Protein AF-0000000084771929 (afdb_homodimer)

Foldseek 3Di:
DPPPPDDDDPPPDDFDKDKDKAKKKKKAFCDDPPHFKDWPDADPDPQRAFTKMWGWIFMWRDDDPPTDGFWIWTWMWHRHDDDCPPDDDCPQFATKTWTKIAGPVVNVQHRKIWIWIDGGLQHQKIWGQAMDAQFGRKTWMWGWHWDDDDPGITMIIIITIIMGGGCPPPPPPVD/DQPPPDDDDPPDDDFDKDKDKAKKKKKAFCDDPPHFKDWPDADPDLQRAFTKMWGWIFMWRDDDPPTDGFWIWTWMWHQHDDDCPPDDDCPQFATKTWTKIATPVVNVQHRKIWIWIDTGLQHQKIWTQAMDAQFGRKTWMWGWHWDDDDPGITMIIIITMIMGGGCPPPPPPPD

Secondary structure (DSSP, 8-state):
---TTEEEEE--S----EEEEEEEEEEEE-SSTT--EEEEE--SSTT-TT-EEEEEEEEESSSSTTPPEEEEEEEEEE----S---SSSS-TTSSEEEEEEEE-GGGT-TT-EEEEEES-TTSSEEEEEEEEGGGTT-EEEEEEEEEEEETTEEEEEEEEEEEE--SSSS-----/---TT-------S----EEEEEEEEEEEE-SSTT--EEEEE--SSTT-TT-EEEEEEEEESSSSTTPPEEEEEEEEEE----S---SSSS-TTSSEEEEEEEE-GGGT-TT-EEEEEES-TTSSEEEEEEEEGGGTT-EEEEEEEEEEEETTEEEEEEEEEEEE--SSSS-----

Radius of gyration: 20.75 Å; Cα contacts (8 Å, |Δi|>4): 983; chains: 2; bounding box: 48×63×56 Å

InterPro domains:
  IPR004265 Dirigent protein [PF03018] (21-161)
  IPR004265 Dirigent protein [PTHR21495] (16-160)
  IPR044859 Allene oxide cyclase/Dirigent protein [G3DSA:2.40.480.10] (10-156)

Nearest PDB structures (foldseek):
  7ywf-assembly1_A  TM=9.266E-01  e=4.668E-12  Oryza sativa
  7ywf-assembly1_B  TM=9.013E-01  e=3.944E-11  Oryza sativa
  6ooc-assembly1_A  TM=7.962E-01  e=5.609E-10  Glycyrrhiza echinata
  3rt2-assembly1_A  TM=2.740E-01  e=3.718E-02  Arabidopsis thaliana
  3klx-assembly1_B  TM=2.605E-01  e=1.231E-01  Arabidopsis thaliana

Organism: Brachypodium distachyon (NCBI:txid15368)

Structure (mmCIF, N/CA/C/O backbone):
data_AF-0000000084771929-model_v1
#
loop_
_entity.id
_entity.type
_entity.pdbx_description
1 polymer 'Dirigent protein'
#
loop_
_atom_site.group_PDB
_atom_site.id
_atom_site.type_symbol
_atom_site.label_atom_id
_atom_site.label_alt_id
_atom_site.label_comp_id
_atom_site.label_asym_id
_atom_site.label_entity_id
_atom_site.label_seq_id
_atom_site.pdbx_PDB_ins_code
_atom_site.Cartn_x
_atom_site.Cartn_y
_atom_site.Cartn_z
_atom_site.occupancy
_atom_site.B_iso_or_equiv
_atom_site.auth_seq_id
_atom_site.auth_comp_id
_atom_site.auth_asym_id
_atom_site.auth_atom_id
_atom_site.pdbx_PDB_model_num
ATOM 1 N N . MET A 1 1 ? 6.574 30.656 11.953 1 32.25 1 MET A N 1
ATOM 2 C CA . MET A 1 1 ? 6.258 30.938 10.562 1 32.25 1 MET A CA 1
ATOM 3 C C . MET A 1 1 ? 5.504 29.781 9.922 1 32.25 1 MET A C 1
ATOM 5 O O . MET A 1 1 ? 5.746 28.625 10.25 1 32.25 1 MET A O 1
ATOM 9 N N . PRO A 1 2 ? 4.32 29.906 9.445 1 40.06 2 PRO A N 1
ATOM 10 C CA . PRO A 1 2 ? 3.561 28.797 8.859 1 40.06 2 PRO A CA 1
ATOM 11 C C . PRO A 1 2 ? 4.398 27.953 7.906 1 40.06 2 PRO A C 1
ATOM 13 O O . PRO A 1 2 ? 5.066 28.484 7.02 1 40.06 2 PRO A O 1
ATOM 16 N N . HIS A 1 3 ? 5.145 26.969 8.359 1 54.78 3 HIS A N 1
ATOM 17 C CA . HIS A 1 3 ? 6.078 26.219 7.527 1 54.78 3 HIS A CA 1
ATOM 18 C C . HIS A 1 3 ? 5.473 25.906 6.16 1 54.78 3 HIS A C 1
ATOM 20 O O . HIS A 1 3 ? 4.293 25.578 6.059 1 54.78 3 HIS A O 1
ATOM 26 N N . HIS A 1 4 ? 5.996 26.375 5.168 1 66.69 4 HIS A N 1
ATOM 27 C CA . HIS A 1 4 ? 5.613 26.266 3.766 1 66.69 4 HIS A CA 1
ATOM 28 C C . HIS A 1 4 ? 5.316 24.812 3.396 1 66.69 4 HIS A C 1
ATOM 30 O O . HIS A 1 4 ? 6.055 23.906 3.783 1 66.69 4 HIS A O 1
ATOM 36 N N . GLY A 1 5 ? 4.098 24.422 3.473 1 79.25 5 GLY A N 1
ATOM 37 C CA . GLY A 1 5 ? 3.658 23.156 2.9 1 79.25 5 GLY A CA 1
ATOM 38 C C . GLY A 1 5 ? 2.736 22.375 3.818 1 79.25 5 GLY A C 1
ATOM 39 O O . GLY A 1 5 ? 2.199 21.328 3.43 1 79.25 5 GLY A O 1
ATOM 40 N N . PHE A 1 6 ? 2.656 23.031 5.125 1 87.12 6 PHE A N 1
ATOM 41 C CA . PHE A 1 6 ? 1.844 22.297 6.09 1 87.12 6 PHE A CA 1
ATOM 42 C C . PHE A 1 6 ? 0.583 23.078 6.438 1 87.12 6 PHE A C 1
ATOM 44 O O . PHE A 1 6 ? 0.659 24.25 6.832 1 87.12 6 PHE A O 1
ATOM 51 N N . LYS A 1 7 ? -0.551 22.547 6.297 1 84.06 7 LYS A N 1
ATOM 52 C CA . LYS A 1 7 ? -1.826 23.094 6.754 1 84.06 7 LYS A CA 1
ATOM 53 C C . LYS A 1 7 ? -2.643 22.031 7.492 1 84.06 7 LYS A C 1
ATOM 55 O O . LYS A 1 7 ? -2.736 20.891 7.047 1 84.06 7 LYS A O 1
ATOM 60 N N . THR A 1 8 ? -3.043 22.391 8.719 1 82.94 8 THR A N 1
ATOM 61 C CA . THR A 1 8 ? -3.965 21.531 9.453 1 82.94 8 THR A CA 1
ATOM 62 C C . THR A 1 8 ? -5.207 22.312 9.883 1 82.94 8 THR A C 1
ATOM 64 O O . THR A 1 8 ? -5.176 23.547 9.969 1 82.94 8 THR A O 1
ATOM 67 N N . GLY A 1 9 ? -6.312 21.672 10.047 1 77.31 9 GLY A N 1
ATOM 68 C CA . GLY A 1 9 ? -7.547 22.281 10.508 1 77.31 9 GLY A CA 1
ATOM 69 C C . GLY A 1 9 ? -8.625 21.281 10.852 1 77.31 9 GLY A C 1
ATOM 70 O O . GLY A 1 9 ? -8.43 20.062 10.695 1 77.31 9 GLY A O 1
ATOM 71 N N . PRO A 1 10 ? -9.672 21.781 11.453 1 76.31 10 PRO A N 1
ATOM 72 C CA . PRO A 1 10 ? -10.781 20.875 11.766 1 76.31 10 PRO A CA 1
ATOM 73 C C . PRO A 1 10 ? -11.344 20.188 10.531 1 76.31 10 PRO A C 1
ATOM 75 O O . PRO A 1 10 ? -11.383 20.766 9.445 1 76.31 10 PRO A O 1
ATOM 78 N N . ALA A 1 11 ? -11.664 18.938 10.797 1 76.19 11 ALA A N 1
ATOM 79 C CA . ALA A 1 11 ? -12.266 18.203 9.68 1 76.19 11 ALA A CA 1
ATOM 80 C C . ALA A 1 11 ? -13.641 18.781 9.336 1 76.19 11 ALA A C 1
ATOM 82 O O . ALA A 1 11 ? -14.484 18.969 10.211 1 76.19 11 ALA A O 1
ATOM 83 N N . CYS A 1 12 ? -13.711 19.609 8.305 1 62.12 12 CYS A N 1
ATOM 84 C CA . CYS A 1 12 ? -14.906 20.391 8.016 1 62.12 12 CYS A CA 1
ATOM 85 C C . CYS A 1 12 ? -16.094 19.484 7.734 1 62.12 12 CYS A C 1
ATOM 87 O O . CYS A 1 12 ? -17.219 19.781 8.156 1 62.12 12 CYS A O 1
ATOM 89 N N . THR A 1 13 ? -16.031 18.688 6.668 1 62.94 13 THR A N 1
ATOM 90 C CA . THR A 1 13 ? -17.266 18.109 6.137 1 62.94 13 THR A CA 1
ATOM 91 C C . THR A 1 13 ? -17.312 16.609 6.402 1 62.94 13 THR A C 1
ATOM 93 O O . THR A 1 13 ? -16.266 15.977 6.57 1 62.94 13 THR A O 1
ATOM 96 N N . HIS A 1 14 ? -18.484 16.281 6.801 1 70.19 14 HIS A N 1
ATOM 97 C CA . HIS A 1 14 ? -18.781 14.852 6.883 1 70.19 14 HIS A CA 1
ATOM 98 C C . HIS A 1 14 ? -18.438 14.148 5.57 1 70.19 14 HIS A C 1
ATOM 100 O O . HIS A 1 14 ? -18.812 14.625 4.496 1 70.19 14 HIS A O 1
ATOM 106 N N . LEU A 1 15 ? -17.594 13.227 5.695 1 75.12 15 LEU A N 1
ATOM 107 C CA . LEU A 1 15 ? -17.266 12.43 4.52 1 75.12 15 LEU A CA 1
ATOM 108 C C . LEU A 1 15 ? -18.422 11.516 4.145 1 75.12 15 LEU A C 1
ATOM 110 O O . LEU A 1 15 ? -19 10.844 5.008 1 75.12 15 LEU A O 1
ATOM 114 N N . LYS A 1 16 ? -18.859 11.781 2.867 1 80.25 16 LYS A N 1
ATOM 115 C CA . LYS A 1 16 ? -19.844 10.828 2.369 1 80.25 16 LYS A CA 1
ATOM 116 C C . LYS A 1 16 ? -19.172 9.523 1.941 1 80.25 16 LYS A C 1
ATOM 118 O O . LYS A 1 16 ? -18.391 9.508 0.991 1 80.25 16 LYS A O 1
ATOM 123 N N . GLU A 1 17 ? -19.531 8.547 2.648 1 86.69 17 GLU A N 1
ATOM 124 C CA . GLU A 1 17 ? -18.906 7.25 2.367 1 86.69 17 GLU A CA 1
ATOM 125 C C . GLU A 1 17 ? -19.828 6.379 1.506 1 86.69 17 GLU A C 1
ATOM 127 O O . GLU A 1 17 ? -21.047 6.523 1.544 1 86.69 17 GLU A O 1
ATOM 132 N N . GLN A 1 18 ? -19.172 5.566 0.683 1 90.31 18 GLN A N 1
ATOM 133 C CA . GLN A 1 18 ? -19.844 4.512 -0.071 1 90.31 18 GLN A CA 1
ATOM 134 C C . GLN A 1 18 ? -19.312 3.135 0.322 1 90.31 18 GLN A C 1
ATOM 136 O O . GLN A 1 18 ? -18.281 3.029 1.003 1 90.31 18 GLN A O 1
ATOM 141 N N . GLU A 1 19 ? -20.172 2.176 -0.048 1 93.38 19 GLU A N 1
ATOM 142 C CA . GLU A 1 19 ? -19.797 0.8 0.253 1 93.38 19 GLU A CA 1
ATOM 143 C C . GLU A 1 19 ? -19.578 -0.006 -1.024 1 93.38 19 GLU A C 1
ATOM 145 O O . GLU A 1 19 ? -20.281 0.194 -2.018 1 93.38 19 GLU A O 1
ATOM 150 N N . LEU A 1 20 ? -18.578 -0.88 -0.965 1 93.75 20 LEU A N 1
ATOM 151 C CA . LEU A 1 20 ? -18.375 -1.775 -2.098 1 93.75 20 LEU A CA 1
ATOM 152 C C . LEU A 1 20 ? -18.469 -3.234 -1.664 1 93.75 20 LEU A C 1
ATOM 154 O O . LEU A 1 20 ? -18.094 -3.578 -0.542 1 93.75 20 LEU A O 1
ATOM 158 N N . HIS A 1 21 ? -19.094 -4.09 -2.531 1 96.81 21 HIS A N 1
ATOM 159 C CA . HIS A 1 21 ? -19.172 -5.543 -2.439 1 96.81 21 HIS A CA 1
ATOM 160 C C . HIS A 1 21 ? -18.703 -6.207 -3.73 1 96.81 21 HIS A C 1
ATOM 162 O O . HIS A 1 21 ? -19.438 -6.223 -4.727 1 96.81 21 HIS A O 1
ATOM 168 N N . PHE A 1 22 ? -17.5 -6.734 -3.705 1 97.06 22 PHE A N 1
ATOM 169 C CA . PHE A 1 22 ? -16.938 -7.383 -4.887 1 97.06 22 PHE A CA 1
ATOM 170 C C . PHE A 1 22 ? -16.828 -8.883 -4.676 1 97.06 22 PHE A C 1
ATOM 172 O O . PHE A 1 22 ? -16.516 -9.344 -3.574 1 97.06 22 PHE A O 1
ATOM 179 N N . HIS A 1 23 ? -17.109 -9.609 -5.68 1 97.06 23 HIS A N 1
ATOM 180 C CA . HIS A 1 23 ? -16.906 -11.047 -5.766 1 97.06 23 HIS A CA 1
ATOM 181 C C . HIS A 1 23 ? -15.969 -11.406 -6.91 1 97.06 23 HIS A C 1
ATOM 183 O O . HIS A 1 23 ? -16.359 -11.336 -8.078 1 97.06 23 HIS A O 1
ATOM 189 N N . LEU A 1 24 ? -14.719 -11.812 -6.566 1 97.06 24 LEU A N 1
ATOM 190 C CA . LEU A 1 24 ? -13.656 -11.977 -7.555 1 97.06 24 LEU A CA 1
ATOM 191 C C . LEU A 1 24 ? -12.891 -13.281 -7.328 1 97.06 24 LEU A C 1
ATOM 193 O O . LEU A 1 24 ? -13.164 -14 -6.363 1 97.06 24 LEU A O 1
ATOM 197 N N . TYR A 1 25 ? -11.969 -13.516 -8.281 1 93.25 25 TYR A N 1
ATOM 198 C CA . TYR A 1 25 ? -11.164 -14.734 -8.219 1 93.25 25 TYR A CA 1
ATOM 199 C C . TYR A 1 25 ? -9.703 -14.438 -8.516 1 93.25 25 TYR A C 1
ATOM 201 O O . TYR A 1 25 ? -9.367 -13.906 -9.578 1 93.25 25 TYR A O 1
ATOM 209 N N . MET A 1 26 ? -8.906 -14.766 -7.586 1 93.75 26 MET A N 1
ATOM 210 C CA . MET A 1 26 ? -7.465 -14.555 -7.703 1 93.75 26 MET A CA 1
ATOM 211 C C . MET A 1 26 ? -6.75 -15.859 -8.039 1 93.75 26 MET A C 1
ATOM 213 O O . MET A 1 26 ? -7 -16.891 -7.414 1 93.75 26 MET A O 1
ATOM 217 N N . HIS A 1 27 ? -5.797 -15.781 -9.016 1 90.5 27 HIS A N 1
ATOM 218 C CA . HIS A 1 27 ? -5.102 -16.969 -9.484 1 90.5 27 HIS A CA 1
ATOM 219 C C . HIS A 1 27 ? -3.607 -16.891 -9.18 1 90.5 27 HIS A C 1
ATOM 221 O O . HIS A 1 27 ? -2.984 -15.852 -9.391 1 90.5 27 HIS A O 1
ATOM 227 N N . HIS A 1 28 ? -3.115 -17.969 -8.672 1 88.75 28 HIS A N 1
ATOM 228 C CA . HIS A 1 28 ? -1.679 -18.156 -8.508 1 88.75 28 HIS A CA 1
ATOM 229 C C . HIS A 1 28 ? -1.159 -19.266 -9.422 1 88.75 28 HIS A C 1
ATOM 231 O O . HIS A 1 28 ? -1.712 -20.359 -9.453 1 88.75 28 HIS A O 1
ATOM 237 N N . TYR A 1 29 ? -0.126 -18.922 -10.148 1 86.06 29 TYR A N 1
ATOM 238 C CA . TYR A 1 29 ? 0.594 -19.875 -10.984 1 86.06 29 TYR A CA 1
ATOM 239 C C . TYR A 1 29 ? 2.045 -20.016 -10.539 1 86.06 29 TYR A C 1
ATOM 241 O O . TYR A 1 29 ? 2.811 -19.047 -10.609 1 86.06 29 TYR A O 1
ATOM 249 N N . SER A 1 30 ? 2.459 -21.141 -10.047 1 78.69 30 SER A N 1
ATOM 250 C CA . SER A 1 30 ? 3.773 -21.328 -9.445 1 78.69 30 SER A CA 1
ATOM 251 C C . SER A 1 30 ? 4.82 -21.672 -10.5 1 78.69 30 SER A C 1
ATOM 253 O O . SER A 1 30 ? 6.023 -21.531 -10.258 1 78.69 30 SER A O 1
ATOM 255 N N . SER A 1 31 ? 4.418 -22.156 -11.578 1 76.81 31 SER A N 1
ATOM 256 C CA . SER A 1 31 ? 5.387 -22.594 -12.586 1 76.81 31 SER A CA 1
ATOM 257 C C . SER A 1 31 ? 4.852 -22.375 -13.992 1 76.81 31 SER A C 1
ATOM 259 O O . SER A 1 31 ? 3.68 -22.031 -14.172 1 76.81 31 SER A O 1
ATOM 261 N N . GLY A 1 32 ? 5.82 -22.516 -14.945 1 77.62 32 GLY A N 1
ATOM 262 C CA . GLY A 1 32 ? 5.449 -22.328 -16.344 1 77.62 32 GLY A CA 1
ATOM 263 C C . GLY A 1 32 ? 5.645 -20.906 -16.828 1 77.62 32 GLY A C 1
ATOM 264 O O . GLY A 1 32 ? 6.223 -20.078 -16.125 1 77.62 32 GLY A O 1
ATOM 265 N N . SER A 1 33 ? 5.211 -20.625 -18.078 1 77.5 33 SER A N 1
ATOM 266 C CA . SER A 1 33 ? 5.402 -19.312 -18.703 1 77.5 33 SER A CA 1
ATOM 267 C C . SER A 1 33 ? 4.535 -18.25 -18.031 1 77.5 33 SER A C 1
ATOM 269 O O . SER A 1 33 ? 4.82 -17.047 -18.141 1 77.5 33 SER A O 1
ATOM 271 N N . ASN A 1 34 ? 3.533 -18.75 -17.281 1 79.31 34 ASN A N 1
ATOM 272 C CA . ASN A 1 34 ? 2.623 -17.797 -16.656 1 79.31 34 ASN A CA 1
ATOM 273 C C . ASN A 1 34 ? 2.883 -17.656 -15.164 1 79.31 34 ASN A C 1
ATOM 275 O O . ASN A 1 34 ? 2.043 -17.141 -14.43 1 79.31 34 ASN A O 1
ATOM 279 N N . ALA A 1 35 ? 4.035 -18.125 -14.805 1 85.94 35 ALA A N 1
ATOM 280 C CA . ALA A 1 35 ? 4.352 -17.984 -13.383 1 85.94 35 ALA A CA 1
ATOM 281 C C . ALA A 1 35 ? 4.203 -16.531 -12.93 1 85.94 35 ALA A C 1
ATOM 283 O O . ALA A 1 35 ? 4.621 -15.602 -13.633 1 85.94 35 ALA A O 1
ATOM 284 N N . ASN A 1 36 ? 3.525 -16.359 -11.812 1 90.31 36 ASN A N 1
ATOM 285 C CA . ASN A 1 36 ? 3.182 -15 -11.398 1 90.31 36 ASN A CA 1
ATOM 286 C C . ASN A 1 36 ? 3.621 -14.727 -9.961 1 90.31 36 ASN A C 1
ATOM 288 O O . ASN A 1 36 ? 3.023 -13.898 -9.273 1 90.31 36 ASN A O 1
ATOM 292 N N . ALA A 1 37 ? 4.461 -15.531 -9.508 1 89.88 37 ALA A N 1
ATOM 293 C CA . ALA A 1 37 ? 5.141 -15.32 -8.234 1 89.88 37 ALA A CA 1
ATOM 294 C C . ALA A 1 37 ? 6.598 -15.766 -8.305 1 89.88 37 ALA A C 1
ATOM 296 O O . ALA A 1 37 ? 6.949 -16.625 -9.125 1 89.88 37 ALA A O 1
ATOM 297 N N . THR A 1 38 ? 7.453 -15.133 -7.57 1 90.12 38 THR A N 1
ATOM 298 C CA . THR A 1 38 ? 8.859 -15.523 -7.492 1 90.12 38 THR A CA 1
ATOM 299 C C . THR A 1 38 ? 9.367 -15.414 -6.062 1 90.12 38 THR A C 1
ATOM 301 O O . THR A 1 38 ? 8.977 -14.516 -5.32 1 90.12 38 THR A O 1
ATOM 304 N N . THR A 1 39 ? 10.172 -16.375 -5.707 1 91.25 39 THR A N 1
ATOM 305 C CA . THR A 1 39 ? 10.805 -16.312 -4.395 1 91.25 39 THR A CA 1
ATOM 306 C C . THR A 1 39 ? 11.961 -15.32 -4.398 1 91.25 39 THR A C 1
ATOM 308 O O . THR A 1 39 ? 12.953 -15.516 -5.109 1 91.25 39 THR A O 1
ATOM 311 N N . ALA A 1 40 ? 11.859 -14.312 -3.672 1 91.94 40 ALA A N 1
ATOM 312 C CA . ALA A 1 40 ? 12.891 -13.289 -3.59 1 91.94 40 ALA A CA 1
ATOM 313 C C . ALA A 1 40 ? 13.961 -13.664 -2.568 1 91.94 40 ALA A C 1
ATOM 315 O O . ALA A 1 40 ? 15.156 -13.469 -2.809 1 91.94 40 ALA A O 1
ATOM 316 N N . VAL A 1 41 ? 13.555 -14.117 -1.422 1 92.19 41 VAL A N 1
ATOM 317 C CA . VAL A 1 41 ? 14.453 -14.594 -0.374 1 92.19 41 VAL A CA 1
ATOM 318 C C . VAL A 1 41 ? 14.141 -16.047 -0.044 1 92.19 41 VAL A C 1
ATOM 320 O O . VAL A 1 41 ? 13.023 -16.375 0.358 1 92.19 41 VAL A O 1
ATOM 323 N N . HIS A 1 42 ? 15.18 -16.828 -0.201 1 91 42 HIS A N 1
ATOM 324 C CA . HIS A 1 42 ? 15.023 -18.234 0.155 1 91 42 HIS A CA 1
ATOM 325 C C . HIS A 1 42 ? 15.383 -18.469 1.618 1 91 42 HIS A C 1
ATOM 327 O O . HIS A 1 42 ? 16.359 -17.922 2.121 1 91 42 HIS A O 1
ATOM 333 N N . SER A 1 43 ? 14.531 -19.281 2.1 1 88.38 43 SER A N 1
ATOM 334 C CA . SER A 1 43 ? 14.781 -19.609 3.496 1 88.38 43 SER A CA 1
ATOM 335 C C . SER A 1 43 ? 15.938 -20.609 3.631 1 88.38 43 SER A C 1
ATOM 337 O O . SER A 1 43 ? 16.125 -21.469 2.773 1 88.38 43 SER A O 1
ATOM 339 N N . LYS A 1 44 ? 16.672 -20.438 4.75 1 89.38 44 LYS A N 1
ATOM 340 C CA . LYS A 1 44 ? 17.703 -21.422 5.094 1 89.38 44 LYS A CA 1
ATOM 341 C C . LYS A 1 44 ? 17.156 -22.484 6.031 1 89.38 44 LYS A C 1
ATOM 343 O O . LYS A 1 44 ? 17.859 -23.438 6.375 1 89.38 44 LYS A O 1
ATOM 348 N N . HIS A 1 45 ? 15.953 -22.312 6.371 1 83.19 45 HIS A N 1
ATOM 349 C CA . HIS A 1 45 ? 15.312 -23.266 7.285 1 83.19 45 HIS A CA 1
ATOM 350 C C . HIS A 1 45 ? 14.492 -24.297 6.52 1 83.19 45 HIS A C 1
ATOM 352 O O . HIS A 1 45 ? 13.969 -24 5.441 1 83.19 45 HIS A O 1
ATOM 358 N N . HIS A 1 46 ? 14.336 -25.422 7.062 1 78.75 46 HIS A N 1
ATOM 359 C CA . HIS A 1 46 ? 13.633 -26.516 6.395 1 78.75 46 HIS A CA 1
ATOM 360 C C . HIS A 1 46 ? 12.148 -26.219 6.266 1 78.75 46 HIS A C 1
ATOM 362 O O . HIS A 1 46 ? 11.477 -26.75 5.371 1 78.75 46 HIS A O 1
ATOM 368 N N . ASN A 1 47 ? 11.625 -25.391 7.172 1 78.62 47 ASN A N 1
ATOM 369 C CA . ASN A 1 47 ? 10.188 -25.125 7.117 1 78.62 47 ASN A CA 1
ATOM 370 C C . ASN A 1 47 ? 9.883 -23.844 6.336 1 78.62 47 ASN A C 1
ATOM 372 O O . ASN A 1 47 ? 8.797 -23.281 6.461 1 78.62 47 ASN A O 1
ATOM 376 N N . SER A 1 48 ? 10.789 -23.266 5.664 1 82.19 48 SER A N 1
ATOM 377 C CA . SER A 1 48 ? 10.641 -22.109 4.793 1 82.19 48 SER A CA 1
ATOM 378 C C . SER A 1 48 ? 10.469 -20.828 5.605 1 82.19 48 SER A C 1
ATOM 380 O O . SER A 1 48 ? 10.094 -19.78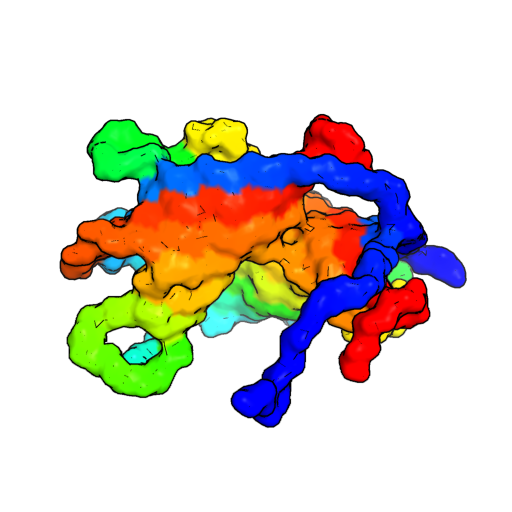1 5.059 1 82.19 48 SER A O 1
ATOM 382 N N . PHE A 1 49 ? 10.641 -20.969 6.934 1 84.44 49 PHE A N 1
ATOM 383 C CA . PHE A 1 49 ? 10.594 -19.781 7.762 1 84.44 49 PHE A CA 1
ATOM 384 C C . PHE A 1 49 ? 11.562 -18.719 7.242 1 84.44 49 PHE A C 1
ATOM 386 O O . PHE A 1 49 ? 12.742 -19.016 7.023 1 84.44 49 PHE A O 1
ATOM 393 N N . GLY A 1 50 ? 10.992 -17.578 6.988 1 88.56 50 GLY A N 1
ATOM 394 C CA . GLY A 1 50 ? 11.844 -16.484 6.52 1 88.56 50 GLY A CA 1
ATOM 395 C C . GLY A 1 50 ? 11.812 -16.312 5.012 1 88.56 50 GLY A C 1
ATOM 396 O O . GLY A 1 50 ? 12.383 -15.367 4.477 1 88.56 50 GLY A O 1
ATOM 397 N N . GLN A 1 51 ? 11.188 -17.156 4.332 1 90.62 51 GLN A N 1
ATOM 398 C CA . GLN A 1 51 ? 11.055 -17.016 2.885 1 90.62 51 GLN A CA 1
ATOM 399 C C . GLN A 1 51 ? 10.156 -15.844 2.516 1 90.62 51 GLN A C 1
ATOM 401 O O . GLN A 1 51 ? 9.117 -15.625 3.139 1 90.62 51 GLN A O 1
ATOM 406 N N . ILE A 1 52 ? 10.617 -15.117 1.506 1 91.81 52 ILE A N 1
ATOM 407 C CA . ILE A 1 52 ? 9.828 -14 0.995 1 91.81 52 ILE A CA 1
ATOM 408 C C . ILE A 1 52 ? 9.578 -14.188 -0.5 1 91.81 52 ILE A C 1
ATOM 410 O O . ILE A 1 52 ? 10.516 -14.438 -1.267 1 91.81 52 ILE A O 1
ATOM 414 N N . ALA A 1 53 ? 8.344 -14.125 -0.816 1 91.56 53 ALA A N 1
ATOM 415 C CA . ALA A 1 53 ? 7.965 -14.188 -2.225 1 91.56 53 ALA A CA 1
ATOM 416 C C . ALA A 1 53 ? 7.312 -12.883 -2.674 1 91.56 53 ALA A C 1
ATOM 418 O O . ALA A 1 53 ? 6.754 -12.148 -1.857 1 91.56 53 ALA A O 1
ATOM 419 N N . VAL A 1 54 ? 7.504 -12.594 -3.973 1 92.44 54 VAL A N 1
ATOM 420 C CA . VAL A 1 54 ? 6.836 -11.477 -4.633 1 92.44 54 VAL A CA 1
ATOM 421 C C . VAL A 1 54 ? 5.805 -12 -5.625 1 92.44 54 VAL A C 1
ATOM 423 O O . VAL A 1 54 ? 6.074 -12.945 -6.367 1 92.44 54 VAL A O 1
ATOM 426 N N . ASN A 1 55 ? 4.637 -11.383 -5.547 1 91.69 55 ASN A N 1
ATOM 427 C CA . ASN A 1 55 ? 3.557 -11.914 -6.367 1 91.69 55 ASN A CA 1
ATOM 428 C C . ASN A 1 55 ? 2.984 -10.859 -7.301 1 91.69 55 ASN A C 1
ATOM 430 O O . ASN A 1 55 ? 3.027 -9.664 -6.996 1 91.69 55 ASN A O 1
ATOM 434 N N . ASP A 1 56 ? 2.451 -11.25 -8.398 1 92.12 56 ASP A N 1
ATOM 435 C CA . ASP A 1 56 ? 1.64 -10.539 -9.375 1 92.12 56 ASP A CA 1
ATOM 436 C C . ASP A 1 56 ? 0.457 -11.383 -9.836 1 92.12 56 ASP A C 1
ATOM 438 O O . ASP A 1 56 ? 0.42 -11.836 -10.984 1 92.12 56 ASP A O 1
ATOM 442 N N . TRP A 1 57 ? -0.565 -11.414 -9.016 1 92.56 57 TRP A N 1
ATOM 443 C CA . TRP A 1 57 ? -1.674 -12.336 -9.242 1 92.56 57 TRP A CA 1
ATOM 444 C C . TRP A 1 57 ? -2.752 -11.695 -10.102 1 92.56 57 TRP A C 1
ATOM 446 O O . TRP A 1 57 ? -3.279 -10.633 -9.766 1 92.56 57 TRP A O 1
ATOM 456 N N . PRO A 1 58 ? -3.059 -12.367 -11.164 1 93.31 58 PRO A N 1
ATOM 457 C CA . PRO A 1 58 ? -4.25 -11.883 -11.867 1 93.31 58 PRO A CA 1
ATOM 458 C C . PRO A 1 58 ? -5.539 -12.148 -11.086 1 93.31 58 PRO A C 1
ATOM 460 O O . PRO A 1 58 ? -5.668 -13.18 -10.43 1 93.31 58 PRO A O 1
ATOM 463 N N . ILE A 1 59 ? -6.461 -11.211 -11.188 1 94.38 59 ILE A N 1
ATOM 464 C CA . ILE A 1 59 ? -7.762 -11.312 -10.531 1 94.38 59 ILE A CA 1
ATOM 465 C C . ILE A 1 59 ? -8.875 -11.219 -11.578 1 94.38 59 ILE A C 1
ATOM 467 O O . ILE A 1 59 ? -8.891 -10.297 -12.398 1 94.38 59 ILE A O 1
ATOM 471 N N . PHE A 1 60 ? -9.812 -12.117 -11.477 1 95.19 60 PHE A N 1
ATOM 472 C CA . PHE A 1 60 ? -10.852 -12.258 -12.484 1 95.19 60 PHE A CA 1
ATOM 473 C C . PHE A 1 60 ? -12.227 -11.953 -11.898 1 95.19 60 PHE A C 1
ATOM 475 O O . PHE A 1 60 ? -12.43 -12.086 -10.688 1 95.19 60 PHE A O 1
ATOM 482 N N . ASP A 1 61 ? -13.148 -11.625 -12.781 1 96.06 61 ASP A N 1
ATOM 483 C CA . ASP A 1 61 ? -14.5 -11.281 -12.336 1 96.06 61 ASP A CA 1
ATOM 484 C C . ASP A 1 61 ? -15.391 -12.516 -12.297 1 96.06 61 ASP A C 1
ATOM 486 O O . ASP A 1 61 ? -16.594 -12.414 -12.039 1 96.06 61 ASP A O 1
ATOM 490 N N . GLY A 1 62 ? -14.883 -13.711 -12.594 1 91.75 62 GLY A N 1
ATOM 491 C CA . GLY A 1 62 ? -15.641 -14.953 -12.539 1 91.75 62 GLY A CA 1
ATOM 492 C C . GLY A 1 62 ? -14.766 -16.188 -12.531 1 91.75 62 GLY A C 1
ATOM 493 O O . GLY A 1 62 ? -13.555 -16.094 -12.742 1 91.75 62 GLY A O 1
ATOM 494 N N . PRO A 1 63 ? -15.359 -17.312 -12.219 1 86.31 63 PRO A N 1
ATOM 495 C CA . PRO A 1 63 ? -14.617 -18.578 -12.148 1 86.31 63 PRO A CA 1
ATOM 496 C C . PRO A 1 63 ? -14.453 -19.234 -13.516 1 86.31 63 PRO A C 1
ATOM 498 O O . PRO A 1 63 ? -13.648 -20.172 -13.664 1 86.31 63 PRO A O 1
ATOM 501 N N . GLY A 1 64 ? -15.18 -18.766 -14.578 1 82.38 64 GLY A N 1
ATOM 502 C CA . GLY A 1 64 ? -15.258 -19.453 -15.859 1 82.38 64 GLY A CA 1
ATOM 503 C C . GLY A 1 64 ? -14.148 -19.062 -16.812 1 82.38 64 GLY A C 1
ATOM 504 O O . GLY A 1 64 ? -13.406 -18.109 -16.562 1 82.38 64 GLY A O 1
ATOM 505 N N . PRO A 1 65 ? -13.992 -19.812 -17.859 1 82.12 65 PRO A N 1
ATOM 506 C CA . PRO A 1 65 ? -12.945 -19.547 -18.844 1 82.12 65 PRO A CA 1
ATOM 507 C C . PRO A 1 65 ? -13.156 -18.219 -19.578 1 82.12 65 PRO A C 1
ATOM 509 O O . PRO A 1 65 ? -12.211 -17.672 -20.156 1 82.12 65 PRO A O 1
ATOM 512 N N . CYS A 1 66 ? -14.445 -17.672 -19.562 1 90.75 66 CYS A N 1
ATOM 513 C CA . CYS A 1 66 ? -14.711 -16.422 -20.234 1 90.75 66 CYS A CA 1
ATOM 514 C C . CYS A 1 66 ? -14.523 -15.234 -19.297 1 90.75 66 CYS A C 1
ATOM 516 O O . CYS A 1 66 ? -14.828 -14.094 -19.641 1 90.75 66 CYS A O 1
ATOM 518 N N . ALA A 1 67 ? -14.07 -15.578 -18.109 1 91.75 67 ALA A N 1
ATOM 519 C CA . ALA A 1 67 ? -13.852 -14.516 -17.141 1 91.75 67 ALA A CA 1
ATOM 520 C C . ALA A 1 67 ? -12.781 -13.539 -17.625 1 91.75 67 ALA A C 1
ATOM 522 O O . ALA A 1 67 ? -11.836 -13.938 -18.312 1 91.75 67 ALA A O 1
ATOM 523 N N . LYS A 1 68 ? -12.984 -12.258 -17.328 1 93.75 68 LYS A N 1
ATOM 524 C CA . LYS A 1 68 ? -12.023 -11.211 -17.672 1 93.75 68 LYS A CA 1
ATOM 525 C C . LYS A 1 68 ? -11.133 -10.867 -16.484 1 93.75 68 LYS A C 1
ATOM 527 O O . LYS A 1 68 ? -11.586 -10.883 -15.344 1 93.75 68 LYS A O 1
ATOM 532 N N . THR A 1 69 ? -9.859 -10.609 -16.844 1 94 69 THR A N 1
ATOM 533 C CA . THR A 1 69 ? -8.984 -10.047 -15.82 1 94 69 THR A CA 1
ATOM 534 C C . THR A 1 69 ? -9.391 -8.617 -15.477 1 94 69 THR A C 1
ATOM 536 O O . THR A 1 69 ? -9.43 -7.746 -16.359 1 94 69 THR A O 1
ATOM 539 N N . VAL A 1 70 ? -9.703 -8.344 -14.203 1 95.44 70 VAL A N 1
ATOM 540 C CA . VAL A 1 70 ? -10.227 -7.031 -13.844 1 95.44 70 VAL A CA 1
ATOM 541 C C . VAL A 1 70 ? -9.25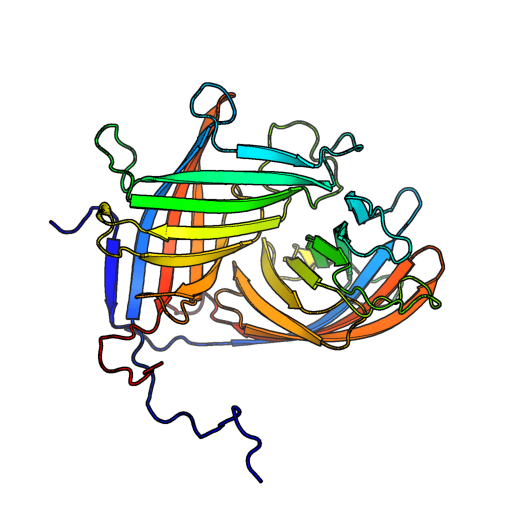 -6.324 -12.906 1 95.44 70 VAL A C 1
ATOM 543 O O . VAL A 1 70 ? -9.367 -5.117 -12.672 1 95.44 70 VAL A O 1
ATOM 546 N N . ALA A 1 71 ? -8.297 -7.066 -12.375 1 95.25 71 ALA A N 1
ATOM 547 C CA . ALA A 1 71 ? -7.32 -6.488 -11.461 1 95.25 71 ALA A CA 1
ATOM 548 C C . ALA A 1 71 ? -6.094 -7.383 -11.328 1 95.25 71 ALA A C 1
ATOM 550 O O . ALA A 1 71 ? -6.055 -8.484 -11.891 1 95.25 71 ALA A O 1
ATOM 551 N N . ARG A 1 72 ? -5.125 -6.863 -10.68 1 93.81 72 ARG A N 1
ATOM 552 C CA . ARG A 1 72 ? -3.926 -7.613 -10.312 1 93.81 72 ARG A CA 1
ATOM 553 C C . ARG A 1 72 ? -3.578 -7.402 -8.844 1 93.81 72 ARG A C 1
ATOM 555 O O . ARG A 1 72 ? -3.688 -6.285 -8.32 1 93.81 72 ARG A O 1
ATOM 562 N N . GLY A 1 73 ? -3.229 -8.461 -8.156 1 93.75 73 GLY A N 1
ATOM 563 C CA . GLY A 1 73 ? -2.684 -8.398 -6.809 1 93.75 73 GLY A CA 1
ATOM 564 C C . GLY A 1 73 ? -1.166 -8.414 -6.777 1 93.75 73 GLY A C 1
ATOM 565 O O . GLY A 1 73 ? -0.542 -9.438 -7.051 1 93.75 73 GLY A O 1
ATOM 566 N N . GLN A 1 74 ? -0.567 -7.297 -6.43 1 92.5 74 GLN A N 1
ATOM 567 C CA . GLN A 1 74 ? 0.881 -7.133 -6.484 1 92.5 74 GLN A CA 1
ATOM 568 C C . GLN A 1 74 ? 1.449 -6.812 -5.102 1 92.5 74 GLN A C 1
ATOM 570 O O . GLN A 1 74 ? 1.019 -5.855 -4.457 1 92.5 74 GLN A O 1
ATOM 575 N N . GLY A 1 75 ? 2.354 -7.719 -4.617 1 93.5 75 GLY A N 1
ATOM 576 C CA . GLY A 1 75 ? 2.904 -7.453 -3.297 1 93.5 75 GLY A CA 1
ATOM 577 C C . GLY A 1 75 ? 3.816 -8.562 -2.799 1 93.5 75 GLY A C 1
ATOM 578 O O . GLY A 1 75 ? 4.613 -9.102 -3.562 1 93.5 75 GLY A O 1
ATOM 579 N N . LEU A 1 76 ? 3.691 -8.734 -1.478 1 92.62 76 LEU A N 1
ATOM 580 C CA . LEU A 1 76 ? 4.617 -9.633 -0.796 1 92.62 76 LEU A CA 1
ATOM 581 C C . LEU A 1 76 ? 3.863 -10.734 -0.064 1 92.62 76 LEU A C 1
ATOM 583 O O . LEU A 1 76 ? 2.773 -10.5 0.465 1 92.62 76 LEU A O 1
ATOM 587 N N . TYR A 1 77 ? 4.586 -11.828 -0.068 1 90 77 TYR A N 1
ATOM 588 C CA . TYR A 1 77 ? 4.227 -12.938 0.808 1 90 77 TYR A CA 1
ATOM 589 C C . TYR A 1 77 ? 5.422 -13.391 1.633 1 90 77 TYR A C 1
ATOM 591 O O . TYR A 1 77 ? 6.48 -13.703 1.082 1 90 77 TYR A O 1
ATOM 599 N N . VAL A 1 78 ? 5.207 -13.461 2.953 1 89.06 78 VAL A N 1
ATOM 600 C CA . VAL A 1 78 ? 6.297 -13.805 3.859 1 89.06 78 VAL A CA 1
ATOM 601 C C . VAL A 1 78 ? 5.918 -15.039 4.672 1 89.06 78 VAL A C 1
ATOM 603 O O . VAL A 1 78 ? 4.859 -15.078 5.305 1 89.06 78 VAL A O 1
ATOM 606 N N . HIS A 1 79 ? 6.773 -16 4.586 1 87.38 79 HIS A N 1
ATOM 607 C CA . HIS A 1 79 ? 6.629 -17.141 5.492 1 87.38 79 HIS A CA 1
ATOM 608 C C . HIS A 1 79 ? 7.133 -16.797 6.891 1 87.38 79 HIS A C 1
ATOM 610 O O . HIS A 1 79 ? 8.312 -16.969 7.191 1 87.38 79 HIS A O 1
ATOM 616 N N . ALA A 1 80 ? 6.223 -16.422 7.766 1 85.88 80 ALA A N 1
ATOM 617 C CA . ALA A 1 80 ? 6.582 -15.875 9.07 1 85.88 80 ALA A CA 1
ATOM 618 C C . ALA A 1 80 ? 6.102 -16.781 10.203 1 85.88 80 ALA A C 1
ATOM 620 O O . ALA A 1 80 ? 5.703 -16.297 11.266 1 85.88 80 ALA A O 1
ATOM 621 N N . ALA A 1 81 ? 6.043 -17.953 9.992 1 78.69 81 ALA A N 1
ATOM 622 C CA . ALA A 1 81 ? 5.66 -18.891 11.047 1 78.69 81 ALA A CA 1
ATOM 623 C C . ALA A 1 81 ? 6.742 -19.953 11.258 1 78.69 81 ALA A C 1
ATOM 625 O O . ALA A 1 81 ? 7.176 -20.609 10.305 1 78.69 81 ALA A O 1
ATOM 626 N N . GLN A 1 82 ? 7.352 -20.047 12.492 1 73.88 82 GLN A N 1
ATOM 627 C CA . GLN A 1 82 ? 8.367 -21.031 12.844 1 73.88 82 GLN A CA 1
ATOM 628 C C . GLN A 1 82 ? 7.785 -22.438 12.852 1 73.88 82 GLN A C 1
ATOM 630 O O . GLN A 1 82 ? 8.484 -23.406 12.578 1 73.88 82 GLN A O 1
ATOM 635 N N . ALA A 1 83 ? 6.75 -22.531 13.5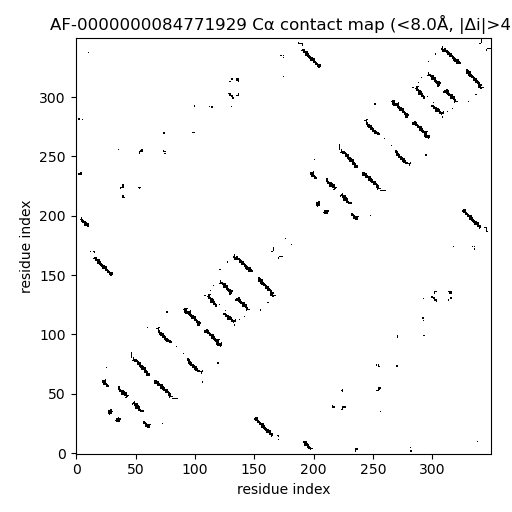16 1 60.28 83 ALA A N 1
ATOM 636 C CA . ALA A 1 83 ? 6.262 -23.875 13.805 1 60.28 83 ALA A CA 1
ATOM 637 C C . ALA A 1 83 ? 5.988 -24.656 12.516 1 60.28 83 ALA A C 1
ATOM 639 O O . ALA A 1 83 ? 5.633 -24.062 11.492 1 60.28 83 ALA A O 1
ATOM 640 N N . ASP A 1 84 ? 6.645 -25.797 12.594 1 49.03 84 ASP A N 1
ATOM 641 C CA . ASP A 1 84 ? 6.781 -26.891 11.617 1 49.03 84 ASP A CA 1
ATOM 642 C C . ASP A 1 84 ? 5.457 -27.172 10.914 1 49.03 84 ASP A C 1
ATOM 644 O O . ASP A 1 84 ? 4.703 -28.047 11.336 1 49.03 84 ASP A O 1
ATOM 648 N N . HIS A 1 85 ? 4.605 -26.297 10.938 1 46.78 85 HIS A N 1
ATOM 649 C CA . HIS A 1 85 ? 3.5 -27 10.289 1 46.78 85 HIS A CA 1
ATOM 650 C C . HIS A 1 85 ? 3.922 -27.578 8.945 1 46.78 85 HIS A C 1
ATOM 652 O O . HIS A 1 85 ? 3.986 -26.859 7.949 1 46.78 85 HIS A O 1
ATOM 658 N N . ALA A 1 86 ? 5.004 -28.453 9.141 1 41.62 86 ALA A N 1
ATOM 659 C CA . ALA A 1 86 ? 5.66 -29.281 8.133 1 41.62 86 ALA A CA 1
ATOM 660 C C . ALA A 1 86 ? 4.742 -29.516 6.941 1 41.62 86 ALA A C 1
ATOM 662 O O . ALA A 1 86 ? 5.176 -29.453 5.789 1 41.62 86 ALA A O 1
ATOM 663 N N . CYS A 1 87 ? 4.031 -30.719 7.285 1 35.41 87 CYS A N 1
ATOM 664 C CA . CYS A 1 87 ? 3.65 -31.656 6.227 1 35.41 87 CYS A CA 1
ATOM 665 C C . CYS A 1 87 ? 3.045 -30.906 5.039 1 35.41 87 CYS A C 1
ATOM 667 O O . CYS A 1 87 ? 3.064 -31.406 3.914 1 35.41 87 CYS A O 1
ATOM 669 N N . GLN A 1 88 ? 1.836 -30.359 5.406 1 36.28 88 GLN A N 1
ATOM 670 C CA . GLN A 1 88 ? 1.067 -30.234 4.172 1 36.28 88 GLN A CA 1
ATOM 671 C C . GLN A 1 88 ? 1.642 -29.141 3.273 1 36.28 88 GLN A C 1
ATOM 673 O O . GLN A 1 88 ? 2.352 -28.25 3.746 1 36.28 88 GLN A O 1
ATOM 678 N N . GLY A 1 89 ? 1.713 -29.266 2.064 1 36.38 89 GLY A N 1
ATOM 679 C CA . GLY A 1 89 ? 1.984 -28.344 0.969 1 36.38 89 GLY A CA 1
ATOM 680 C C . GLY A 1 89 ? 2.131 -26.906 1.42 1 36.38 89 GLY A C 1
ATOM 681 O O . GLY A 1 89 ? 1.93 -26.594 2.596 1 36.38 89 GLY A O 1
ATOM 682 N N . PHE A 1 90 ? 2.627 -26.031 0.65 1 41.34 90 PHE A N 1
ATOM 683 C CA . PHE A 1 90 ? 2.404 -24.625 0.948 1 41.34 90 PHE A CA 1
ATOM 684 C C . PHE A 1 90 ? 1.29 -24.453 1.976 1 41.34 90 PHE A C 1
ATOM 686 O O . PHE A 1 90 ? 0.118 -24.688 1.67 1 41.34 90 PHE A O 1
ATOM 693 N N . VAL A 1 91 ? 1.356 -25.141 3.084 1 41.5 91 VAL A N 1
ATOM 694 C CA . VAL A 1 91 ? 0.27 -24.781 3.992 1 41.5 91 VAL A CA 1
ATOM 695 C C . VAL A 1 91 ? 0.056 -23.281 3.975 1 41.5 91 VAL A C 1
ATOM 697 O O . VAL A 1 91 ? 0.899 -22.516 4.461 1 41.5 91 VAL A O 1
ATOM 700 N N . PRO A 1 92 ? -0.502 -22.781 3.025 1 46.78 92 PRO A N 1
ATOM 701 C CA . PRO A 1 92 ? -0.846 -21.406 2.672 1 46.78 92 PRO A CA 1
ATOM 702 C C . PRO A 1 92 ? -1.252 -20.562 3.883 1 46.78 92 PRO A C 1
ATOM 704 O O . PRO A 1 92 ? -1.442 -19.359 3.764 1 46.78 92 PRO A O 1
ATOM 707 N N . GLY A 1 93 ? -1.302 -21.188 5.125 1 49 93 GLY A N 1
ATOM 708 C CA . GLY A 1 93 ? -2.115 -20.531 6.129 1 49 93 GLY A CA 1
ATOM 709 C C . GLY A 1 93 ? -1.351 -19.484 6.922 1 49 93 GLY A C 1
ATOM 710 O O . GLY A 1 93 ? -1.943 -18.719 7.68 1 49 93 GLY A O 1
ATOM 711 N N . VAL A 1 94 ? 0.086 -19.781 7.238 1 57.69 94 VAL A N 1
ATOM 712 C CA . VAL A 1 94 ? 0.586 -18.859 8.25 1 57.69 94 VAL A CA 1
ATOM 713 C C . VAL A 1 94 ? 1.66 -17.953 7.645 1 57.69 94 VAL A C 1
ATOM 715 O O . VAL A 1 94 ? 2.674 -18.453 7.137 1 57.69 94 VAL A O 1
ATOM 718 N N . GLY A 1 95 ? 1.271 -16.891 7.438 1 80.06 95 GLY A N 1
ATOM 719 C CA . GLY A 1 95 ? 2.229 -15.922 6.918 1 80.06 95 GLY A CA 1
ATOM 720 C C . GLY A 1 95 ? 1.693 -14.508 6.898 1 80.06 95 GLY A C 1
ATOM 721 O O . GLY A 1 95 ? 0.744 -14.18 7.613 1 80.06 95 GLY A O 1
ATOM 722 N N . TYR A 1 96 ? 2.496 -13.805 6.488 1 87.81 96 TYR A N 1
ATOM 723 C CA . TYR A 1 96 ? 2.227 -12.383 6.301 1 87.81 96 TYR A CA 1
ATOM 724 C C . TYR A 1 96 ? 2.115 -12.047 4.816 1 87.81 96 TYR A C 1
ATOM 726 O O . TYR A 1 96 ? 2.979 -12.422 4.023 1 87.81 96 TYR A O 1
ATOM 734 N N . THR A 1 97 ? 0.948 -11.531 4.512 1 91.5 97 THR A N 1
ATOM 735 C CA . THR A 1 97 ? 0.762 -11.062 3.143 1 91.5 97 THR A CA 1
ATOM 736 C C . THR A 1 97 ? 0.458 -9.57 3.119 1 91.5 97 THR A C 1
ATOM 738 O O . THR A 1 97 ? -0.279 -9.07 3.971 1 91.5 97 THR A O 1
ATOM 741 N N . SER A 1 98 ? 1.043 -8.844 2.266 1 93.44 98 SER A N 1
ATOM 742 C CA . SER A 1 98 ? 0.795 -7.434 1.994 1 93.44 98 SER A CA 1
ATOM 743 C C . SER A 1 98 ? 0.848 -7.141 0.499 1 93.44 98 SER A C 1
ATOM 745 O O . SER A 1 98 ? 1.888 -7.32 -0.138 1 93.44 98 SER A O 1
ATOM 747 N N . PHE A 1 99 ? -0.357 -6.668 -0.071 1 93.31 99 PHE A N 1
ATOM 748 C CA . PHE A 1 99 ? -0.349 -6.434 -1.511 1 93.31 99 PHE A CA 1
ATOM 749 C C . PHE A 1 99 ? -1.407 -5.406 -1.898 1 93.31 99 PHE A C 1
ATOM 751 O O . PHE A 1 99 ? -2.297 -5.094 -1.104 1 93.31 99 PHE A O 1
ATOM 758 N N . THR A 1 100 ? -1.231 -4.891 -3.084 1 94 100 THR A N 1
ATOM 759 C CA . THR A 1 100 ? -2.178 -3.959 -3.689 1 94 100 THR A CA 1
ATOM 760 C C . THR A 1 100 ? -3.016 -4.656 -4.754 1 94 100 THR A C 1
ATOM 762 O O . THR A 1 100 ? -2.48 -5.387 -5.594 1 94 100 THR A O 1
ATOM 765 N N . ILE A 1 101 ? -4.328 -4.496 -4.602 1 94.81 101 ILE A N 1
ATOM 766 C CA . ILE A 1 101 ? -5.191 -4.855 -5.719 1 94.81 101 ILE A CA 1
ATOM 767 C C . ILE A 1 101 ? -5.363 -3.656 -6.645 1 94.81 101 ILE A C 1
ATOM 769 O O . ILE A 1 101 ? -5.957 -2.646 -6.262 1 94.81 101 ILE A O 1
ATOM 773 N N . LYS A 1 102 ? -4.859 -3.807 -7.848 1 93.81 102 LYS A N 1
ATOM 774 C CA . LYS A 1 102 ? -4.938 -2.732 -8.836 1 93.81 102 LYS A CA 1
ATOM 775 C C . LYS A 1 102 ? -5.969 -3.049 -9.914 1 93.81 102 LYS A C 1
ATOM 777 O O . LYS A 1 102 ? -5.777 -3.973 -10.711 1 93.81 102 LYS A O 1
ATOM 782 N N . PHE A 1 103 ? -6.961 -2.156 -9.992 1 93.25 103 PHE A N 1
ATOM 783 C CA . PHE A 1 103 ? -8.062 -2.422 -10.906 1 93.25 103 PHE A CA 1
ATOM 784 C C . PHE A 1 103 ? -7.785 -1.827 -12.281 1 93.25 103 PHE A C 1
ATOM 786 O O . PHE A 1 103 ? -7.234 -0.728 -12.383 1 93.25 103 PHE A O 1
ATOM 793 N N . ASN A 1 104 ? -8.156 -2.584 -13.297 1 93.56 104 ASN A N 1
ATOM 794 C CA . ASN A 1 104 ? -7.934 -2.115 -14.656 1 93.56 104 ASN A CA 1
ATOM 795 C C . ASN A 1 104 ? -9.219 -1.567 -15.281 1 93.56 104 ASN A C 1
ATOM 797 O O . ASN A 1 104 ? -10.203 -1.351 -14.578 1 93.56 104 ASN A O 1
ATOM 801 N N . HIS A 1 105 ? -9.172 -1.375 -16.547 1 93.62 105 HIS A N 1
ATOM 802 C CA . HIS A 1 105 ? -10.289 -0.757 -17.25 1 93.62 105 HIS A CA 1
ATOM 803 C C . HIS A 1 105 ? -11.508 -1.677 -17.25 1 93.62 105 HIS A C 1
ATOM 805 O O . HIS A 1 105 ? -12.648 -1.209 -17.156 1 93.62 105 HIS A O 1
ATOM 811 N N . GLU A 1 106 ? -11.297 -2.938 -17.312 1 92.31 106 GLU A N 1
ATOM 812 C CA . GLU A 1 106 ? -12.383 -3.902 -17.391 1 92.31 106 GLU A CA 1
ATOM 813 C C . GLU A 1 106 ? -13.195 -3.92 -16.109 1 92.31 106 GLU A C 1
ATOM 815 O O . GLU A 1 106 ? -14.359 -4.34 -16.109 1 92.31 106 GLU A O 1
ATOM 820 N N . SER A 1 107 ? -12.633 -3.48 -15.023 1 94.06 107 SER A N 1
ATOM 821 C CA . SER A 1 107 ? -13.297 -3.52 -13.727 1 94.06 107 SER A CA 1
ATOM 822 C C . SER A 1 107 ? -14.32 -2.398 -13.586 1 94.06 107 SER A C 1
ATOM 824 O O . SER A 1 107 ? -15.203 -2.459 -12.734 1 94.06 107 SER A O 1
ATOM 826 N N .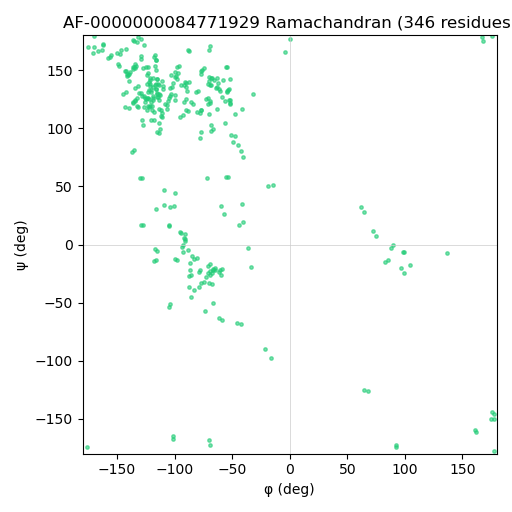 GLY A 1 108 ? -14.172 -1.285 -14.406 1 93 108 GLY A N 1
ATOM 827 C CA . GLY A 1 108 ? -14.977 -0.089 -14.234 1 93 108 GLY A CA 1
ATOM 828 C C . GLY A 1 108 ? -14.383 0.905 -13.258 1 93 108 GLY A C 1
ATOM 829 O O . GLY A 1 108 ? -14.93 1.986 -13.047 1 93 108 GLY A O 1
ATOM 830 N N . PHE A 1 109 ? -13.234 0.492 -12.656 1 92.5 109 PHE A N 1
ATOM 831 C CA . PHE A 1 109 ? -12.539 1.363 -11.719 1 92.5 109 PHE A CA 1
ATOM 832 C C . PHE A 1 109 ? -11.07 1.505 -12.094 1 92.5 109 PHE A C 1
ATOM 834 O O . PHE A 1 109 ? -10.188 1.249 -11.273 1 92.5 109 PHE A O 1
ATOM 841 N N . PRO A 1 110 ? -10.797 1.949 -13.305 1 90.06 110 PRO A N 1
ATOM 842 C CA . PRO A 1 110 ? -9.398 1.963 -13.766 1 90.06 110 PRO A CA 1
ATOM 843 C C . PRO A 1 110 ? -8.5 2.84 -12.898 1 90.06 110 PRO A C 1
ATOM 845 O O . PRO A 1 110 ? -8.836 3.996 -12.625 1 90.06 110 PRO A O 1
ATOM 848 N N . GLY A 1 111 ? -7.371 2.266 -12.523 1 86.19 111 GLY A N 1
ATOM 849 C CA . GLY A 1 111 ? -6.363 3.01 -11.781 1 86.19 111 GLY A CA 1
ATOM 850 C C . GLY A 1 111 ? -6.613 3.025 -10.289 1 86.19 111 GLY A C 1
ATOM 851 O O . GLY A 1 111 ? -5.727 3.385 -9.508 1 86.19 111 GLY A O 1
ATOM 852 N N . SER A 1 112 ? -7.797 2.629 -9.789 1 90.88 112 SER A N 1
ATOM 853 C CA . SER A 1 112 ? -8.102 2.559 -8.367 1 90.88 112 SER A CA 1
ATOM 854 C C . SER A 1 112 ? -7.469 1.328 -7.727 1 90.88 112 SER A C 1
ATOM 856 O O . SER A 1 112 ? -7.262 0.312 -8.391 1 90.88 112 SER A O 1
ATOM 858 N N . THR A 1 113 ? -7.152 1.522 -6.484 1 93.38 113 THR A N 1
ATOM 859 C CA . THR A 1 113 ? -6.496 0.407 -5.812 1 93.38 113 THR A CA 1
ATOM 860 C C . THR A 1 113 ? -7.102 0.173 -4.43 1 93.38 113 THR A C 1
ATOM 862 O O . THR A 1 113 ? -7.719 1.073 -3.857 1 93.38 113 THR A O 1
ATOM 865 N N . LEU A 1 114 ? -6.961 -1.045 -3.965 1 95.19 114 LEU A N 1
ATOM 866 C CA . LEU A 1 114 ? -7.16 -1.432 -2.572 1 95.19 114 LEU A CA 1
ATOM 867 C C . LEU A 1 114 ? -5.891 -2.047 -1.991 1 95.19 114 LEU A C 1
ATOM 869 O O . LEU A 1 114 ? -5.223 -2.84 -2.656 1 95.19 114 LEU A O 1
ATOM 873 N N . TYR A 1 115 ? -5.566 -1.66 -0.822 1 95.88 115 TYR A N 1
ATOM 874 C CA . TYR A 1 115 ? -4.438 -2.273 -0.133 1 95.88 115 TYR A CA 1
ATOM 875 C C . TYR A 1 115 ? -4.914 -3.322 0.867 1 95.88 115 TYR A C 1
ATOM 877 O O . TYR A 1 115 ? -5.754 -3.037 1.722 1 95.88 115 TYR A O 1
ATOM 885 N N . VAL A 1 116 ? -4.312 -4.508 0.739 1 94.81 116 VAL A N 1
ATOM 886 C CA . VAL A 1 116 ? -4.754 -5.652 1.533 1 94.81 116 VAL A CA 1
ATOM 887 C C . VAL A 1 116 ? -3.578 -6.207 2.334 1 94.81 116 VAL A C 1
ATOM 889 O O . VAL A 1 116 ? -2.48 -6.379 1.8 1 94.81 116 VAL A O 1
ATOM 892 N N . MET A 1 117 ? -3.855 -6.414 3.629 1 94.12 117 MET A N 1
ATOM 893 C CA . MET A 1 117 ? -2.854 -7.008 4.512 1 94.12 117 MET A CA 1
ATOM 894 C C . MET A 1 117 ? -3.48 -8.07 5.41 1 94.12 117 MET A C 1
ATOM 896 O O . MET A 1 117 ? -4.664 -7.98 5.746 1 94.12 117 MET A O 1
ATOM 900 N N . GLY A 1 118 ? -2.645 -9.023 5.77 1 89.5 118 GLY A N 1
ATOM 901 C CA . GLY A 1 118 ? -3.129 -10.039 6.695 1 89.5 118 GLY A CA 1
ATOM 902 C C . GLY A 1 118 ? -2.297 -11.305 6.688 1 89.5 118 GLY A C 1
ATOM 903 O O . GLY A 1 118 ? -1.098 -11.266 6.406 1 89.5 118 GLY A O 1
ATOM 904 N N . ASP A 1 119 ? -2.992 -12.258 7.168 1 83.19 119 ASP A N 1
ATOM 905 C CA . ASP A 1 119 ? -2.398 -13.594 7.227 1 83.19 119 ASP A CA 1
ATOM 906 C C . ASP A 1 119 ? -2.227 -14.18 5.828 1 83.19 119 ASP A C 1
ATOM 908 O O . ASP A 1 119 ? -2.396 -13.477 4.832 1 83.19 119 ASP A O 1
ATOM 912 N N . ALA A 1 120 ? -1.866 -15.391 5.762 1 76.88 120 ALA A N 1
ATOM 913 C CA . ALA A 1 120 ? -1.599 -16.078 4.504 1 76.88 120 ALA A CA 1
ATOM 914 C C . ALA A 1 120 ? -2.787 -15.969 3.553 1 76.88 120 ALA A C 1
ATOM 916 O O . ALA A 1 120 ? -3.92 -15.75 3.988 1 76.88 120 ALA A O 1
ATOM 917 N N . VAL A 1 121 ? -2.494 -16.031 2.273 1 70.12 121 VAL A N 1
ATOM 918 C CA . VAL A 1 121 ? -3.512 -15.906 1.237 1 70.12 121 VAL A CA 1
ATOM 919 C C . VAL A 1 121 ? -4.551 -17.016 1.391 1 70.12 121 VAL A C 1
ATOM 921 O O . VAL A 1 121 ? -5.715 -16.844 1.021 1 70.12 121 VAL A O 1
ATOM 924 N N . THR A 1 122 ? -4.129 -18.078 1.955 1 68.62 122 THR A N 1
ATOM 925 C CA . THR A 1 122 ? -5.035 -19.203 2.115 1 68.62 122 THR A CA 1
ATOM 926 C C . THR A 1 122 ? -5.816 -19.094 3.42 1 68.62 122 THR A C 1
ATOM 928 O O . THR A 1 122 ? -6.715 -19.891 3.684 1 68.62 122 THR A O 1
ATOM 931 N N . ALA A 1 123 ? -5.418 -18.031 4.172 1 73.25 123 ALA A N 1
ATOM 932 C CA . ALA A 1 123 ? -6.211 -17.766 5.367 1 73.25 123 ALA A CA 1
ATOM 933 C C . ALA A 1 123 ? -7.605 -17.266 5 1 73.25 123 ALA A C 1
ATOM 935 O O . ALA A 1 123 ? -7.836 -16.828 3.871 1 73.25 123 ALA A O 1
ATOM 936 N N . HIS A 1 124 ? -8.383 -17.203 5.977 1 80.56 124 HIS A N 1
ATOM 937 C CA . HIS A 1 124 ? -9.805 -16.953 5.727 1 80.56 124 HIS A CA 1
ATOM 938 C C . HIS A 1 124 ? -10.07 -15.477 5.457 1 80.56 124 HIS A C 1
ATOM 940 O O . HIS A 1 124 ? -10.977 -15.141 4.691 1 80.56 124 HIS A O 1
ATOM 946 N N . GLU A 1 125 ? -9.336 -14.664 6.156 1 90.94 125 GLU A N 1
ATOM 947 C CA . GLU A 1 125 ? -9.656 -13.25 6.008 1 90.94 125 GLU A CA 1
ATOM 948 C C . GLU A 1 125 ? -8.391 -12.398 5.969 1 90.94 125 GLU A C 1
ATOM 950 O O . GLU A 1 125 ? -7.359 -12.781 6.523 1 90.94 125 GLU A O 1
ATOM 955 N N . SER A 1 126 ? -8.469 -11.344 5.199 1 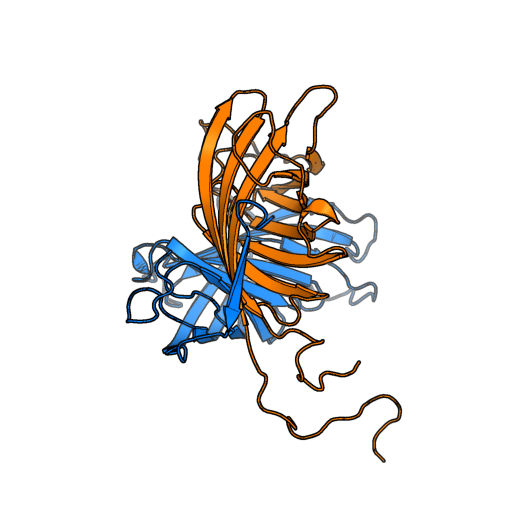93.31 126 SER A N 1
ATOM 956 C CA . SER A 1 126 ? -7.488 -10.266 5.215 1 93.31 126 SER A CA 1
ATOM 957 C C . SER A 1 126 ? -8.164 -8.906 5.359 1 93.31 126 SER A C 1
ATOM 959 O O . SER A 1 126 ? -9.375 -8.781 5.145 1 93.31 126 SER A O 1
ATOM 961 N N . ALA A 1 127 ? -7.426 -7.938 5.781 1 95.5 127 ALA A N 1
ATOM 962 C CA . ALA A 1 127 ? -7.957 -6.59 5.973 1 95.5 127 ALA A CA 1
ATOM 963 C C . ALA A 1 127 ? -7.707 -5.723 4.742 1 95.5 127 ALA A C 1
ATOM 965 O O . ALA A 1 127 ? -6.637 -5.793 4.133 1 95.5 127 ALA A O 1
ATOM 966 N N . VAL A 1 128 ? -8.664 -4.949 4.328 1 96.25 128 VAL A N 1
ATOM 967 C CA . VAL A 1 128 ? -8.445 -3.781 3.48 1 96.25 128 VAL A CA 1
ATOM 968 C C . VAL A 1 128 ? -8.07 -2.58 4.344 1 96.25 128 VAL A C 1
ATOM 970 O O . VAL A 1 128 ? -8.867 -2.121 5.164 1 96.25 128 VAL A O 1
ATOM 973 N N . VAL A 1 129 ? -6.902 -1.978 4.121 1 95.31 129 VAL A N 1
ATOM 974 C CA . VAL A 1 129 ? -6.414 -0.979 5.066 1 95.31 129 VAL A CA 1
ATOM 975 C C . VAL A 1 129 ? -6.348 0.387 4.387 1 95.31 129 VAL A C 1
ATOM 977 O O . VAL A 1 129 ? -6.082 1.399 5.039 1 95.31 129 VAL A O 1
ATOM 980 N N . GLY A 1 130 ? -6.609 0.436 3.143 1 94.75 130 GLY A N 1
ATOM 981 C CA . GLY A 1 130 ? -6.586 1.682 2.393 1 94.75 130 GLY A CA 1
ATOM 982 C C . GLY A 1 130 ? -6.867 1.494 0.914 1 94.75 130 GLY A C 1
ATOM 983 O O . GLY A 1 130 ? -7.113 0.374 0.461 1 94.75 130 GLY A O 1
ATOM 984 N N . GLY A 1 131 ? -6.789 2.646 0.196 1 93.94 131 GLY A N 1
ATOM 985 C CA . GLY A 1 131 ? -7.016 2.646 -1.24 1 93.94 131 GLY A CA 1
ATOM 986 C C . GLY A 1 131 ? -6.777 4 -1.882 1 93.94 131 GLY A C 1
ATOM 987 O O . GLY A 1 131 ? -6.578 4.996 -1.185 1 93.94 131 GLY A O 1
ATOM 988 N N . THR A 1 132 ? -6.781 3.941 -3.188 1 91.69 132 THR A N 1
ATOM 989 C CA . THR A 1 132 ? -6.598 5.156 -3.973 1 91.69 132 THR A CA 1
ATOM 990 C C . THR A 1 132 ? -7.645 5.25 -5.082 1 91.69 132 THR A C 1
ATOM 992 O O . THR A 1 132 ? -8.422 4.312 -5.285 1 91.69 132 THR A O 1
ATOM 995 N N . GLY A 1 133 ? -7.605 6.395 -5.762 1 89.69 133 GLY A N 1
ATOM 996 C CA . GLY A 1 133 ? -8.602 6.594 -6.801 1 89.69 133 GLY A CA 1
ATOM 997 C C . GLY A 1 133 ? -10.016 6.672 -6.262 1 89.69 133 GLY A C 1
ATOM 998 O O . GLY A 1 133 ? -10.289 7.438 -5.332 1 89.69 133 GLY A O 1
ATOM 999 N N . GLU A 1 134 ? -10.914 5.832 -6.77 1 89.81 134 GLU A N 1
ATOM 1000 C CA . GLU A 1 134 ? -12.297 5.812 -6.305 1 89.81 134 GLU A CA 1
ATOM 1001 C C . GLU A 1 134 ? -12.391 5.27 -4.887 1 89.81 134 GLU A C 1
ATOM 1003 O O . GLU A 1 134 ? -13.359 5.555 -4.168 1 89.81 134 GLU A O 1
ATOM 1008 N N . PHE A 1 135 ? -11.414 4.52 -4.496 1 93.06 135 PHE A N 1
ATOM 1009 C CA . PHE A 1 135 ? -11.516 3.812 -3.225 1 93.06 135 PHE A CA 1
ATOM 1010 C C . PHE A 1 135 ? -10.672 4.5 -2.154 1 93.06 135 PHE A C 1
ATOM 1012 O O . PHE A 1 135 ? -10.094 3.838 -1.291 1 93.06 135 PHE A O 1
ATOM 1019 N N . THR A 1 136 ? -10.57 5.777 -2.248 1 90.31 136 THR A N 1
ATOM 1020 C CA . THR A 1 136 ? -9.836 6.559 -1.262 1 90.31 136 THR A CA 1
ATOM 1021 C C . THR A 1 136 ? -10.352 6.281 0.146 1 90.31 136 THR A C 1
ATOM 1023 O O . THR A 1 136 ? -11.562 6.199 0.364 1 90.31 136 THR A O 1
ATOM 1026 N N . MET A 1 137 ? -9.359 6.02 1.137 1 90.75 137 MET A N 1
ATOM 1027 C CA . MET A 1 137 ? -9.617 5.781 2.555 1 90.75 137 MET A CA 1
ATOM 1028 C C . MET A 1 137 ? -10.469 4.531 2.75 1 90.75 137 MET A C 1
ATOM 1030 O O . MET A 1 137 ? -11.312 4.488 3.645 1 90.75 137 MET A O 1
ATOM 1034 N N . ALA A 1 138 ? -10.266 3.654 1.889 1 94.12 138 ALA A N 1
ATOM 1035 C CA . ALA A 1 138 ? -11.023 2.414 2.014 1 94.12 138 ALA A CA 1
ATOM 1036 C C . ALA A 1 138 ? -10.633 1.651 3.275 1 94.12 138 ALA A C 1
ATOM 1038 O O . ALA A 1 138 ? -9.453 1.624 3.648 1 94.12 138 ALA A O 1
ATOM 1039 N N . GLY A 1 139 ? -11.57 1.073 3.908 1 95.31 139 GLY A N 1
ATOM 1040 C CA . GLY A 1 139 ? -11.445 0.173 5.043 1 95.31 139 GLY A CA 1
ATOM 1041 C C . GLY A 1 139 ? -12.469 -0.941 5.043 1 95.31 139 GLY A C 1
ATOM 1042 O O . GLY A 1 139 ? -13.656 -0.698 4.805 1 95.31 139 GLY A O 1
ATOM 1043 N N . GLY A 1 140 ? -11.938 -2.164 5.215 1 96.19 140 GLY A N 1
ATOM 1044 C CA . GLY A 1 140 ? -12.867 -3.283 5.199 1 96.19 140 GLY A CA 1
ATOM 1045 C C . GLY A 1 140 ? -12.18 -4.629 5.328 1 96.19 140 GLY A C 1
ATOM 1046 O O . GLY A 1 140 ? -11.156 -4.75 6.012 1 96.19 140 GLY A O 1
ATOM 1047 N N . ILE A 1 141 ? -12.883 -5.664 4.664 1 95.75 141 ILE A N 1
ATOM 1048 C CA . ILE A 1 141 ? -12.398 -7.027 4.832 1 95.75 141 ILE A CA 1
ATOM 1049 C C . ILE A 1 141 ? -12.477 -7.77 3.5 1 95.75 141 ILE A C 1
ATOM 1051 O O . ILE A 1 141 ? -13.328 -7.469 2.662 1 95.75 141 ILE A O 1
ATOM 1055 N N . VAL A 1 142 ? -11.555 -8.625 3.324 1 95.69 142 VAL A N 1
ATOM 1056 C CA . VAL A 1 142 ? -11.57 -9.602 2.246 1 95.69 142 VAL A CA 1
ATOM 1057 C C . VAL A 1 142 ? -11.75 -11.008 2.824 1 95.69 142 VAL A C 1
ATOM 1059 O O . VAL A 1 142 ? -10.898 -11.484 3.578 1 95.69 142 VAL A O 1
ATOM 1062 N N . LYS A 1 143 ? -12.82 -11.625 2.5 1 95 143 LYS A N 1
ATOM 1063 C CA . LYS A 1 143 ? -12.984 -13.039 2.809 1 95 143 LYS A CA 1
ATOM 1064 C C . LYS A 1 143 ? -12.461 -13.914 1.677 1 95 143 LYS A C 1
ATOM 1066 O O . LYS A 1 143 ? -12.789 -13.703 0.51 1 95 143 LYS A O 1
ATOM 1071 N N . LYS A 1 144 ? -11.711 -14.852 2.049 1 92.88 144 LYS A N 1
ATOM 1072 C CA . LYS A 1 144 ? -11.023 -15.695 1.073 1 92.88 144 LYS A CA 1
ATOM 1073 C C . LYS A 1 144 ? -11.406 -17.156 1.243 1 92.88 144 LYS A C 1
ATOM 1075 O O . LYS A 1 144 ? -11.547 -17.641 2.369 1 92.88 144 LYS A O 1
ATOM 1080 N N . SER A 1 145 ? -11.617 -17.812 0.168 1 89.56 145 SER A N 1
ATOM 1081 C CA . SER A 1 145 ? -11.844 -19.25 0.155 1 89.56 145 SER A CA 1
ATOM 1082 C C . SER A 1 145 ? -11.031 -19.922 -0.944 1 89.56 145 SER A C 1
ATOM 1084 O O . SER A 1 145 ? -11.125 -19.547 -2.115 1 89.56 145 SER A O 1
ATOM 1086 N N . GLN A 1 146 ? -10.266 -20.828 -0.502 1 86.19 146 GLN A N 1
ATOM 1087 C CA . GLN A 1 146 ? -9.492 -21.578 -1.486 1 86.19 146 GLN A CA 1
ATOM 1088 C C . GLN A 1 146 ? -10.391 -22.516 -2.303 1 86.19 146 GLN A C 1
ATOM 1090 O O . GLN A 1 146 ? -11.141 -23.297 -1.74 1 86.19 146 GLN A O 1
ATOM 1095 N N . LYS A 1 147 ? -10.391 -22.484 -3.615 1 82.12 147 LYS A N 1
ATOM 1096 C CA . LYS A 1 147 ? -11.258 -23.297 -4.473 1 82.12 147 LYS A CA 1
ATOM 1097 C C . LYS A 1 147 ? -10.484 -24.438 -5.113 1 82.12 147 LYS A C 1
ATOM 1099 O O . LYS A 1 147 ? -11.008 -25.547 -5.234 1 82.12 147 LYS A O 1
ATOM 1104 N N . GLU A 1 148 ? -9.43 -24.109 -5.75 1 76.75 148 GLU A N 1
ATOM 1105 C CA . GLU A 1 148 ? -8.633 -25.125 -6.43 1 76.75 148 GLU A CA 1
ATOM 1106 C C . GLU A 1 148 ? -7.16 -25.016 -6.047 1 76.75 148 GLU A C 1
ATOM 1108 O O . GLU A 1 148 ? -6.645 -23.922 -5.848 1 76.75 148 GLU A O 1
ATOM 1113 N N . THR A 1 149 ? -6.637 -26.172 -5.691 1 70.06 149 THR A N 1
ATOM 1114 C CA . THR A 1 149 ? -5.199 -26.234 -5.461 1 70.06 149 THR A CA 1
ATOM 1115 C C . THR A 1 149 ? -4.578 -27.422 -6.184 1 70.06 149 THR A C 1
ATOM 1117 O O . THR A 1 149 ? -5.113 -28.531 -6.133 1 70.06 149 THR A O 1
ATOM 1120 N N . ASN A 1 150 ? -3.643 -27.062 -7.125 1 67.31 150 ASN A N 1
ATOM 1121 C CA . ASN A 1 150 ? -2.809 -28.109 -7.688 1 67.31 150 ASN A CA 1
ATOM 1122 C C . ASN A 1 150 ? -1.326 -27.75 -7.617 1 67.31 150 ASN A C 1
ATOM 1124 O O . ASN A 1 150 ? -0.953 -26.766 -7 1 67.31 150 ASN A O 1
ATOM 1128 N N . CYS A 1 151 ? -0.555 -28.672 -8.047 1 62 151 CYS A N 1
ATOM 1129 C CA . CYS A 1 151 ? 0.89 -28.5 -7.945 1 62 151 CYS A CA 1
ATOM 1130 C C . CYS A 1 151 ? 1.352 -27.25 -8.688 1 62 151 CYS A C 1
ATOM 1132 O O . CYS A 1 151 ? 2.396 -26.688 -8.367 1 62 151 CYS A O 1
ATOM 1134 N N . SER A 1 152 ? 0.52 -26.812 -9.602 1 69.81 152 SER A N 1
ATOM 1135 C CA . SER A 1 152 ? 0.97 -25.734 -10.469 1 69.81 152 SER A CA 1
ATOM 1136 C C . SER A 1 152 ? 0.427 -24.391 -10 1 69.81 152 SER A C 1
ATOM 1138 O O . SER A 1 152 ? 0.856 -23.328 -10.484 1 69.81 152 SER A O 1
ATOM 1140 N N . GLY A 1 153 ? -0.582 -24.484 -9.047 1 77.06 153 GLY A N 1
ATOM 1141 C CA . GLY A 1 153 ? -1.122 -23.203 -8.617 1 77.06 153 GLY A CA 1
ATOM 1142 C C . GLY A 1 153 ? -2.404 -23.328 -7.816 1 77.06 153 GLY A C 1
ATOM 1143 O O . GLY A 1 153 ? -2.773 -24.438 -7.406 1 77.06 153 GLY A O 1
ATOM 1144 N N . TRP A 1 154 ? -2.893 -22.234 -7.32 1 83.38 154 TRP A N 1
ATOM 1145 C CA . TRP A 1 154 ? -4.141 -22.203 -6.57 1 83.38 154 TRP A CA 1
ATOM 1146 C C . TRP A 1 154 ? -5.031 -21.062 -7.035 1 83.38 154 TRP A C 1
ATOM 1148 O O . TRP A 1 154 ? -4.555 -20.125 -7.672 1 83.38 154 TRP A O 1
ATOM 1158 N N . ILE A 1 155 ? -6.352 -21.281 -6.832 1 88.5 155 ILE A N 1
ATOM 1159 C CA . ILE A 1 155 ? -7.367 -20.266 -7.055 1 88.5 155 ILE A CA 1
ATOM 1160 C C . ILE A 1 155 ? -8.047 -19.906 -5.734 1 88.5 155 ILE A C 1
ATOM 1162 O O . ILE A 1 155 ? -8.445 -20.797 -4.977 1 88.5 155 ILE A O 1
ATOM 1166 N N . VAL A 1 156 ? -8.125 -18.609 -5.465 1 91.5 156 VAL A N 1
ATOM 1167 C CA . VAL A 1 156 ? -8.789 -18.141 -4.258 1 91.5 156 VAL A CA 1
ATOM 1168 C C . VAL A 1 156 ? -9.969 -17.25 -4.641 1 91.5 156 VAL A C 1
ATOM 1170 O O . VAL A 1 156 ? -9.828 -16.328 -5.457 1 91.5 156 VAL A O 1
ATOM 1173 N N . GLU A 1 157 ? -11.117 -17.625 -4.105 1 93.88 157 GLU A N 1
ATOM 1174 C CA . GLU A 1 157 ? -12.305 -16.781 -4.227 1 93.88 157 GLU A CA 1
ATOM 1175 C C . GLU A 1 157 ? -12.281 -15.641 -3.219 1 93.88 157 GLU A C 1
ATOM 1177 O O . GLU A 1 157 ? -12.008 -15.852 -2.035 1 93.88 157 GLU A O 1
ATOM 1182 N N . LEU A 1 158 ? -12.562 -14.43 -3.736 1 95.44 158 LEU A N 1
ATOM 1183 C CA . LEU A 1 158 ? -12.523 -13.242 -2.898 1 95.44 158 LEU A CA 1
ATOM 1184 C C . LEU A 1 158 ? -13.906 -12.617 -2.766 1 95.44 158 LEU A C 1
ATOM 1186 O O . LEU A 1 158 ? -14.57 -12.336 -3.771 1 95.44 158 LEU A O 1
ATOM 1190 N N . HIS A 1 159 ? -14.32 -12.398 -1.534 1 96.25 159 HIS A N 1
ATOM 1191 C CA . HIS A 1 159 ? -15.43 -11.508 -1.203 1 96.25 159 HIS A CA 1
ATOM 1192 C C . HIS A 1 159 ? -14.938 -10.273 -0.463 1 96.25 159 HIS A C 1
ATOM 1194 O O . HIS A 1 159 ? -14.492 -10.359 0.683 1 96.25 159 HIS A O 1
ATOM 1200 N N . ILE A 1 160 ? -15.031 -9.172 -1.169 1 96.56 160 ILE A N 1
ATOM 1201 C CA . ILE A 1 160 ? -14.516 -7.934 -0.594 1 96.56 160 ILE A CA 1
ATOM 1202 C C . ILE A 1 160 ? -15.672 -7.043 -0.151 1 96.56 160 ILE A C 1
ATOM 1204 O O . ILE A 1 160 ? -16.578 -6.762 -0.936 1 96.56 160 ILE A O 1
ATOM 1208 N N . HIS A 1 161 ? -15.688 -6.672 1.068 1 97.19 161 HIS A N 1
ATOM 1209 C CA . HIS A 1 161 ? -16.609 -5.711 1.651 1 97.19 161 HIS A CA 1
ATOM 1210 C C . HIS A 1 161 ? -15.875 -4.562 2.326 1 97.19 161 HIS A C 1
ATOM 1212 O O . HIS A 1 161 ? -15.148 -4.773 3.301 1 97.19 161 HIS A O 1
ATOM 1218 N N . ALA A 1 162 ? -16.094 -3.35 1.737 1 95.62 162 ALA A N 1
ATOM 1219 C CA . ALA 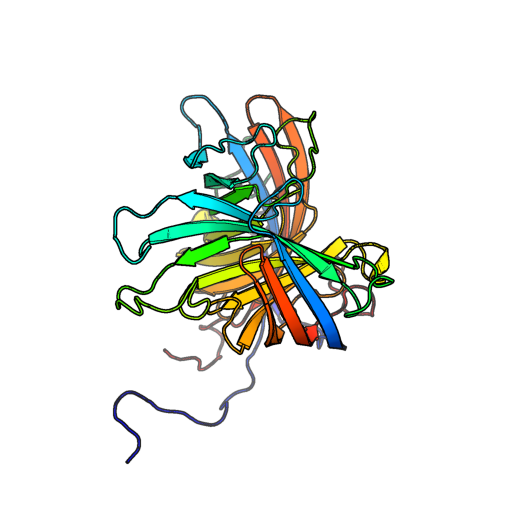A 1 162 ? -15.352 -2.211 2.273 1 95.62 162 ALA A CA 1
ATOM 1220 C C . ALA A 1 162 ? -16.156 -0.924 2.152 1 95.62 162 ALA A C 1
ATOM 1222 O O . ALA A 1 162 ? -17.062 -0.828 1.32 1 95.62 162 ALA A O 1
ATOM 1223 N N . ARG A 1 163 ? -15.852 0.019 3.051 1 94.25 163 ARG A N 1
ATOM 1224 C CA . ARG A 1 163 ? -16.312 1.4 2.926 1 94.25 163 ARG A CA 1
ATOM 1225 C C . ARG A 1 163 ? -15.211 2.289 2.357 1 94.25 163 ARG A C 1
ATOM 1227 O O . ARG A 1 163 ? -14.023 2.051 2.598 1 94.25 163 ARG A O 1
ATOM 1234 N N . TYR A 1 164 ? -15.625 3.225 1.562 1 91.69 164 TYR A N 1
ATOM 1235 C CA . TYR A 1 164 ? -14.664 4.148 0.967 1 91.69 164 TYR A CA 1
ATOM 1236 C C . TYR A 1 164 ? -15.281 5.527 0.774 1 91.69 164 TYR A C 1
ATOM 1238 O O . TYR A 1 164 ? -16.484 5.707 0.951 1 91.69 164 TYR A O 1
ATOM 1246 N N . THR A 1 165 ? -14.414 6.504 0.552 1 85.88 165 THR A N 1
ATOM 1247 C CA . THR A 1 165 ? -14.805 7.891 0.336 1 85.88 165 THR A CA 1
ATOM 1248 C C . THR A 1 165 ? -14.477 8.336 -1.085 1 85.88 165 THR A C 1
ATOM 1250 O O . THR A 1 165 ? -13.344 8.734 -1.365 1 85.88 165 THR A O 1
ATOM 1253 N N . PRO A 1 166 ? -15.531 8.242 -1.943 1 78.38 166 PRO A N 1
ATOM 1254 C CA . PRO A 1 166 ? -15.227 8.633 -3.322 1 78.38 166 PRO A CA 1
ATOM 1255 C C . PRO A 1 166 ? -14.836 10.102 -3.443 1 78.38 166 PRO A C 1
ATOM 1257 O O . PRO A 1 166 ? -15.398 10.961 -2.758 1 78.38 166 PRO A O 1
ATOM 1260 N N . MET A 1 167 ? -13.812 10.438 -4.172 1 66.94 167 MET A N 1
ATOM 1261 C CA . MET A 1 167 ? -13.344 11.805 -4.316 1 66.94 167 MET A CA 1
ATOM 1262 C C . MET A 1 167 ? -14.266 12.609 -5.23 1 66.94 167 MET A C 1
ATOM 1264 O O . MET A 1 167 ? -14.391 13.828 -5.082 1 66.94 167 MET A O 1
ATOM 1268 N N . LYS A 1 168 ? -14.867 12.078 -6.184 1 62.44 168 LYS A N 1
ATOM 1269 C CA . LYS A 1 168 ? -15.656 12.766 -7.203 1 62.44 168 LYS A CA 1
ATOM 1270 C C . LYS A 1 168 ? -17.047 13.094 -6.684 1 62.44 168 LYS A C 1
ATOM 1272 O O . LYS A 1 168 ? -17.766 13.906 -7.277 1 62.44 168 LYS A O 1
ATOM 1277 N N . HIS A 1 169 ? -17.469 12.656 -5.691 1 54.25 169 HIS A N 1
ATOM 1278 C CA . HIS A 1 169 ? -18.875 12.789 -5.383 1 54.25 169 HIS A CA 1
ATOM 1279 C C . HIS A 1 169 ? -19.109 13.773 -4.242 1 54.25 169 HIS A C 1
ATOM 1281 O O . HIS A 1 169 ? -19.984 13.57 -3.404 1 54.25 169 HIS A O 1
ATOM 1287 N N . GLY A 1 170 ? -18.5 14.922 -4.273 1 53.56 170 GLY A N 1
ATOM 1288 C CA . GLY A 1 170 ? -18.844 15.938 -3.295 1 53.56 170 GLY A CA 1
ATOM 1289 C C . GLY A 1 170 ? -17.875 16.016 -2.137 1 53.56 170 GLY A C 1
ATOM 1290 O O . GLY A 1 170 ? -18.031 16.844 -1.235 1 53.56 170 GLY A O 1
ATOM 1291 N N . ASN A 1 171 ? -17.234 14.93 -1.927 1 57.56 171 ASN A N 1
ATOM 1292 C CA . ASN A 1 171 ? -16.219 15.062 -0.883 1 57.56 171 ASN A CA 1
ATOM 1293 C C . ASN A 1 171 ? -15.07 15.961 -1.327 1 57.56 171 ASN A C 1
ATOM 1295 O O . ASN A 1 171 ? -14.688 15.945 -2.496 1 57.56 171 ASN A O 1
ATOM 1299 N N . ALA A 1 172 ? -15.164 17.172 -0.925 1 50.94 172 ALA A N 1
ATOM 1300 C CA . ALA A 1 172 ? -14.219 18.219 -1.265 1 50.94 172 ALA A CA 1
ATOM 1301 C C . ALA A 1 172 ? -12.781 17.719 -1.152 1 50.94 172 ALA A C 1
ATOM 1303 O O . ALA A 1 172 ? -11.977 18.297 -0.406 1 50.94 172 ALA A O 1
ATOM 1304 N N . TRP A 1 173 ? -12.469 16.531 -1.107 1 51.5 173 TRP A N 1
ATOM 1305 C CA . TRP A 1 173 ? -11.039 16.266 -1.138 1 51.5 173 TRP A CA 1
ATOM 1306 C C . TRP A 1 173 ? -10.414 16.812 -2.42 1 51.5 173 TRP A C 1
ATOM 1308 O O . TRP A 1 173 ? -10.539 16.203 -3.484 1 51.5 173 TRP A O 1
ATOM 1318 N N . SER A 1 174 ? -11.031 17.953 -2.869 1 45.75 174 SER A N 1
ATOM 1319 C CA . SER A 1 174 ? -10.352 18.438 -4.062 1 45.75 174 SER A CA 1
ATOM 1320 C C . SER A 1 174 ? -8.852 18.547 -3.84 1 45.75 174 SER A C 1
ATOM 1322 O O . SER A 1 174 ? -8.406 19.125 -2.842 1 45.75 174 SER A O 1
ATOM 1324 N N . LEU A 1 175 ? -8.164 17.531 -4.195 1 39.38 175 LEU A N 1
ATOM 1325 C CA . LEU A 1 175 ? -6.723 17.734 -4.289 1 39.38 175 LEU A CA 1
ATOM 1326 C C . LEU A 1 175 ? -6.395 18.938 -5.168 1 39.38 175 LEU A C 1
ATOM 1328 O O . LEU A 1 175 ? -7.062 19.172 -6.176 1 39.38 175 LEU A O 1
ATOM 1332 N N . MET B 1 1 ? -14.703 -14.406 33.688 1 38.22 1 MET B N 1
ATOM 1333 C CA . MET B 1 1 ? -13.773 -13.453 34.281 1 38.22 1 MET B CA 1
ATOM 1334 C C . MET B 1 1 ? -13.055 -12.648 33.219 1 38.22 1 MET B C 1
ATOM 1336 O O . MET B 1 1 ? -12.68 -13.188 32.188 1 38.22 1 MET B O 1
ATOM 1340 N N . PRO B 1 2 ? -13.25 -11.266 33.094 1 50.72 2 PRO B N 1
ATOM 1341 C CA . PRO B 1 2 ? -12.547 -10.5 32.062 1 50.72 2 PRO B CA 1
ATOM 1342 C C . PRO B 1 2 ? -11.047 -10.789 32.031 1 50.72 2 PRO B C 1
ATOM 1344 O O . PRO B 1 2 ? -10.422 -10.938 33.062 1 50.72 2 PRO B O 1
ATOM 1347 N N . HIS B 1 3 ? -10.594 -11.766 31.297 1 52.5 3 HIS B N 1
ATOM 1348 C CA . HIS B 1 3 ? -9.188 -12.125 31.234 1 52.5 3 HIS B CA 1
ATOM 1349 C C . HIS B 1 3 ? -8.297 -10.898 31.406 1 52.5 3 HIS B C 1
ATOM 1351 O O . HIS B 1 3 ? -8.672 -9.789 31.016 1 52.5 3 HIS B O 1
ATOM 1357 N N . HIS B 1 4 ? -7.355 -10.93 32.25 1 61.66 4 HIS B N 1
ATOM 1358 C CA . HIS B 1 4 ? -6.336 -9.945 32.594 1 61.66 4 HIS B CA 1
ATOM 1359 C C . HIS B 1 4 ? -5.602 -9.453 31.359 1 61.66 4 HIS B C 1
ATOM 1361 O O . HIS B 1 4 ? -5.266 -10.242 30.484 1 61.66 4 HIS B O 1
ATOM 1367 N N . GLY B 1 5 ? -5.574 -8.164 31.016 1 73.75 5 GLY B N 1
ATOM 1368 C CA . GLY B 1 5 ? -4.867 -7.5 29.938 1 73.75 5 GLY B CA 1
ATOM 1369 C C . GLY B 1 5 ? -5.773 -7.113 28.781 1 73.75 5 GLY B C 1
ATOM 1370 O O . GLY B 1 5 ? -5.352 -6.406 27.859 1 73.75 5 GLY B O 1
ATOM 1371 N N . PHE B 1 6 ? -7.012 -7.852 28.844 1 69 6 PHE B N 1
ATOM 1372 C CA . PHE B 1 6 ? -7.922 -7.527 27.75 1 69 6 PHE B CA 1
ATOM 1373 C C . PHE B 1 6 ? -9.141 -6.77 28.266 1 69 6 PHE B C 1
ATOM 1375 O O . PHE B 1 6 ? -9.781 -7.195 29.234 1 69 6 PHE B O 1
ATOM 1382 N N . LYS B 1 7 ? -9.375 -5.488 27.938 1 68.81 7 LYS B N 1
ATOM 1383 C CA . LYS B 1 7 ? -10.562 -4.691 28.234 1 68.81 7 LYS B CA 1
ATOM 1384 C C . LYS B 1 7 ? -11.211 -4.16 26.969 1 68.81 7 LYS B C 1
ATOM 1386 O O . LYS B 1 7 ? -10.516 -3.666 26.062 1 68.81 7 LYS B O 1
ATOM 1391 N N . THR B 1 8 ? -12.469 -4.551 26.75 1 75.69 8 THR B N 1
ATOM 1392 C CA . THR B 1 8 ? -13.242 -3.963 25.656 1 75.69 8 THR B CA 1
ATOM 1393 C C . THR B 1 8 ? -14.438 -3.18 26.203 1 75.69 8 THR B C 1
ATOM 1395 O O . THR B 1 8 ? -14.836 -3.373 27.359 1 75.69 8 THR B O 1
ATOM 1398 N N . GLY B 1 9 ? -14.797 -2.016 25.578 1 66.5 9 GLY B N 1
ATOM 1399 C CA . GLY B 1 9 ? -15.953 -1.218 25.969 1 66.5 9 GLY B CA 1
ATOM 1400 C C . GLY B 1 9 ? -16.453 -0.324 24.844 1 66.5 9 GLY B C 1
ATOM 1401 O O . GLY B 1 9 ? -15.852 -0.258 23.781 1 66.5 9 GLY B O 1
ATOM 1402 N N . PRO B 1 10 ? -17.672 0.15 24.906 1 69.25 10 PRO B N 1
ATOM 1403 C CA . PRO B 1 10 ? -18.203 1.055 23.891 1 69.25 10 PRO B CA 1
ATOM 1404 C C . PRO B 1 10 ? -17.297 2.26 23.641 1 69.25 10 PRO B C 1
ATOM 1406 O O . PRO B 1 10 ? -16.578 2.691 24.547 1 69.25 10 PRO B O 1
ATOM 1409 N N . ALA B 1 11 ? -17.328 2.547 22.266 1 66.94 11 ALA B N 1
ATOM 1410 C CA . ALA B 1 11 ? -16.578 3.754 21.953 1 66.94 11 ALA B CA 1
ATOM 1411 C C . ALA B 1 11 ? -17.094 4.953 22.75 1 66.94 11 ALA B C 1
ATOM 1413 O O . ALA B 1 11 ? -18.297 5.141 22.875 1 66.94 11 ALA B O 1
ATOM 1414 N N . CYS B 1 12 ? -16.344 5.301 23.719 1 57.75 12 CYS B N 1
ATOM 1415 C CA . CYS B 1 12 ? -16.875 6.332 24.609 1 57.75 12 CYS B CA 1
ATOM 1416 C C . CYS B 1 12 ? -17.188 7.613 23.828 1 57.75 12 CYS B C 1
ATOM 1418 O O . CYS B 1 12 ? -18.203 8.258 24.078 1 57.75 12 CYS B O 1
ATOM 1420 N N . THR B 1 13 ? -16.203 8.398 23.203 1 59.47 13 THR B N 1
ATOM 1421 C CA . THR B 1 13 ? -16.375 9.781 22.766 1 59.47 13 THR B CA 1
ATOM 1422 C C . THR B 1 13 ? -16.25 9.906 21.25 1 59.47 13 THR B C 1
ATOM 1424 O O . THR B 1 13 ? -15.672 9.031 20.609 1 59.47 13 THR B O 1
ATOM 1427 N N . HIS B 1 14 ? -17.125 10.695 20.688 1 66.62 14 HIS B N 1
ATOM 1428 C CA . HIS B 1 14 ? -17 11.109 19.297 1 66.62 14 HIS B CA 1
ATOM 1429 C C . HIS B 1 14 ? -15.586 11.586 19 1 66.62 14 HIS B C 1
ATOM 1431 O O . HIS B 1 14 ? -15.055 12.453 19.688 1 66.62 14 HIS B O 1
ATOM 1437 N N . LEU B 1 15 ? -14.898 10.875 18.219 1 73.38 15 LEU B N 1
ATOM 1438 C CA . LEU B 1 15 ? -13.555 11.281 17.828 1 73.38 15 LEU B CA 1
ATOM 1439 C C . LEU B 1 15 ? -13.594 12.594 17.047 1 73.38 15 LEU B C 1
ATOM 1441 O O . LEU B 1 15 ? -14.391 12.75 16.109 1 73.38 15 LEU B O 1
ATOM 1445 N N . LYS B 1 16 ? -12.922 13.594 17.734 1 78.44 16 LYS B N 1
ATOM 1446 C CA . LYS B 1 16 ? -12.75 14.828 16.969 1 78.44 16 LYS B CA 1
ATOM 1447 C C . LYS B 1 16 ? -11.609 14.695 15.961 1 78.44 16 LYS B C 1
ATOM 1449 O O . LYS B 1 16 ? -10.445 14.586 16.344 1 78.44 16 LYS B O 1
ATOM 1454 N N . GLU B 1 17 ? -12 14.719 14.75 1 84.06 17 GLU B N 1
ATOM 1455 C CA . GLU B 1 17 ? -10.992 14.531 13.703 1 84.06 17 GLU B CA 1
ATOM 1456 C C . GLU B 1 17 ? -10.523 15.875 13.148 1 84.06 17 GLU B C 1
ATOM 1458 O O . GLU B 1 17 ? -11.281 16.844 13.133 1 84.06 17 GLU B O 1
ATOM 1463 N N . GLN B 1 18 ? -9.281 15.836 12.781 1 87.56 18 GLN B N 1
ATOM 1464 C CA . GLN B 1 18 ? -8.68 16.938 12.039 1 87.56 18 GLN B CA 1
ATOM 1465 C C . GLN B 1 18 ? -8.227 16.484 10.656 1 87.56 18 GLN B C 1
ATOM 1467 O O . GLN B 1 18 ? -8.172 15.289 10.375 1 87.56 18 GLN B O 1
ATOM 1472 N N . GLU B 1 19 ? -8.023 17.547 9.859 1 89.56 19 GLU B N 1
ATOM 1473 C CA . GLU B 1 19 ? -7.543 17.281 8.508 1 89.56 19 GLU B CA 1
ATOM 1474 C C . GLU B 1 19 ? -6.184 17.938 8.266 1 89.56 19 GLU B C 1
ATOM 1476 O O . GLU B 1 19 ? -5.922 19.031 8.766 1 89.56 19 GLU B O 1
ATOM 1481 N N . LEU B 1 20 ? -5.379 17.234 7.523 1 90.81 20 LEU B N 1
ATOM 1482 C CA . LEU B 1 20 ? -4.094 17.812 7.145 1 90.81 20 LEU B CA 1
ATOM 1483 C C . LEU B 1 20 ? -3.955 17.875 5.629 1 90.81 20 LEU B C 1
ATOM 1485 O O . LEU B 1 20 ? -4.43 16.984 4.914 1 90.81 20 LEU B O 1
ATOM 1489 N N . HIS B 1 21 ? -3.32 18.969 5.141 1 91.94 21 HIS B N 1
ATOM 1490 C CA . HIS B 1 21 ? -2.914 19.203 3.76 1 91.94 21 HIS B CA 1
ATOM 1491 C C . HIS B 1 21 ? -1.444 19.594 3.678 1 91.94 21 HIS B C 1
ATOM 1493 O O . HIS B 1 21 ? -1.081 20.719 4.016 1 91.94 21 HIS B O 1
ATOM 1499 N N . PHE B 1 22 ? -0.667 18.688 3.217 1 94.69 22 PHE B N 1
ATOM 1500 C CA . PHE B 1 22 ? 0.765 18.938 3.115 1 94.69 22 PHE B CA 1
ATOM 1501 C C . PHE B 1 22 ? 1.21 18.953 1.657 1 94.69 22 PHE B C 1
ATOM 1503 O O . PHE B 1 22 ? 0.739 18.141 0.852 1 94.69 22 PHE B O 1
ATOM 1510 N N . HIS B 1 23 ? 2.027 19.859 1.334 1 95 23 HIS B N 1
ATOM 1511 C CA . HIS B 1 23 ? 2.699 19.953 0.043 1 95 23 HIS B CA 1
ATOM 1512 C C . HIS B 1 23 ? 4.211 19.844 0.199 1 95 23 HIS B C 1
ATOM 1514 O O . HIS B 1 23 ? 4.863 20.797 0.652 1 95 23 HIS B O 1
ATOM 1520 N N . LEU B 1 24 ? 4.781 18.719 -0.207 1 96.12 24 LEU B N 1
ATOM 1521 C CA . LEU B 1 24 ? 6.172 18.391 0.092 1 96.12 24 LEU B CA 1
ATOM 1522 C C . LEU B 1 24 ? 6.875 17.828 -1.14 1 96.12 24 LEU B C 1
ATOM 1524 O O . LEU B 1 24 ? 6.25 17.641 -2.186 1 96.12 24 LEU B O 1
ATOM 1528 N N . TYR B 1 25 ? 8.211 17.594 -0.928 1 93.25 25 TYR B N 1
ATOM 1529 C CA . TYR B 1 25 ? 9.031 17.078 -2.02 1 93.25 25 TYR B CA 1
ATOM 1530 C C . TYR B 1 25 ? 9.953 15.969 -1.535 1 93.25 25 TYR B C 1
ATOM 1532 O O . TYR B 1 25 ? 10.742 16.172 -0.611 1 93.25 25 TYR B O 1
ATOM 1540 N N . MET B 1 26 ? 9.82 14.875 -2.15 1 94.19 26 MET B N 1
ATOM 1541 C CA . MET B 1 26 ? 10.625 13.703 -1.814 1 94.19 26 MET B CA 1
ATOM 1542 C C . MET B 1 26 ? 11.727 13.484 -2.846 1 94.19 26 MET B C 1
ATOM 1544 O O . MET B 1 26 ? 11.469 13.508 -4.051 1 94.19 26 MET B O 1
ATOM 1548 N N . HIS B 1 27 ? 12.953 13.211 -2.342 1 91.5 27 HIS B N 1
ATOM 1549 C CA . HIS B 1 27 ? 14.102 13.07 -3.227 1 91.5 27 HIS B CA 1
ATOM 1550 C C . HIS B 1 27 ? 14.672 11.656 -3.168 1 91.5 27 HIS B C 1
ATOM 1552 O O . HIS B 1 27 ? 14.812 11.086 -2.084 1 91.5 27 HIS B O 1
ATOM 1558 N N . HIS B 1 28 ? 14.938 11.117 -4.328 1 89.44 28 HIS B N 1
ATOM 1559 C CA . HIS B 1 28 ? 15.672 9.867 -4.477 1 89.44 28 HIS B CA 1
ATOM 1560 C C . HIS B 1 28 ? 17.016 10.094 -5.141 1 89.44 28 HIS B C 1
ATOM 1562 O O . HIS B 1 28 ? 17.109 10.734 -6.191 1 89.44 28 HIS B O 1
ATOM 1568 N N . TYR B 1 29 ? 18.016 9.562 -4.52 1 87.62 29 TYR B N 1
ATOM 1569 C CA . TYR B 1 29 ? 19.375 9.562 -5.051 1 87.62 29 TYR B CA 1
ATOM 1570 C C . TYR B 1 29 ? 19.875 8.141 -5.242 1 87.62 29 TYR B C 1
ATOM 1572 O O . TYR B 1 29 ? 20.031 7.391 -4.273 1 87.62 29 TYR B O 1
ATOM 1580 N N . SER B 1 30 ? 20.141 7.73 -6.48 1 80.88 30 SER B N 1
ATOM 1581 C CA . SER B 1 30 ? 20.469 6.344 -6.789 1 80.88 30 SER B CA 1
ATOM 1582 C C . SER B 1 30 ? 21.969 6.09 -6.641 1 80.88 30 SER B C 1
ATOM 1584 O O . SER B 1 30 ? 22.391 4.941 -6.508 1 80.88 30 SER B O 1
ATOM 1586 N N . SER B 1 31 ? 22.719 7.066 -6.805 1 78.38 31 SER B N 1
ATOM 1587 C CA . SER B 1 31 ? 24.156 6.867 -6.777 1 78.38 31 SER B CA 1
ATOM 1588 C C . SER B 1 31 ? 24.859 8.039 -6.098 1 78.38 31 SER B C 1
ATOM 1590 O O . SER B 1 31 ? 24.234 9.047 -5.781 1 78.38 31 SER B O 1
ATOM 1592 N N . GLY B 1 32 ? 26.172 7.77 -5.836 1 81.31 32 GLY B N 1
ATOM 1593 C CA . GLY B 1 32 ? 26.969 8.789 -5.184 1 81.31 32 GLY B CA 1
ATOM 1594 C C . GLY B 1 32 ? 26.984 8.664 -3.672 1 81.31 32 GLY B C 1
ATOM 1595 O O . GLY B 1 32 ? 26.5 7.672 -3.121 1 81.31 32 GLY B O 1
ATOM 1596 N N . SER B 1 33 ? 27.578 9.656 -2.959 1 83.25 33 SER B N 1
ATOM 1597 C CA . SER B 1 33 ? 27.734 9.625 -1.508 1 83.25 33 SER B CA 1
ATOM 1598 C C . SER B 1 33 ? 26.391 9.812 -0.806 1 83.25 33 SER B C 1
ATOM 1600 O O . SER B 1 33 ? 26.234 9.445 0.361 1 83.25 33 SER B O 1
ATOM 1602 N N . ASN B 1 34 ? 25.438 10.328 -1.522 1 84.19 34 ASN B N 1
ATOM 1603 C CA . ASN B 1 34 ? 24.141 10.602 -0.912 1 84.19 34 ASN B CA 1
ATOM 1604 C C . ASN B 1 34 ? 23.094 9.57 -1.341 1 84.19 34 ASN B C 1
ATOM 1606 O O . ASN B 1 34 ? 21.891 9.805 -1.193 1 84.19 34 ASN B O 1
ATOM 1610 N N . ALA B 1 35 ? 23.609 8.484 -1.866 1 90.12 35 ALA B N 1
ATOM 1611 C CA . ALA B 1 35 ? 22.641 7.441 -2.236 1 90.12 35 ALA B CA 1
ATOM 1612 C C . ALA B 1 35 ? 21.734 7.094 -1.064 1 90.12 35 ALA B C 1
ATOM 1614 O O . ALA B 1 35 ? 22.188 6.996 0.078 1 90.12 35 ALA B O 1
ATOM 1615 N N . ASN B 1 36 ? 20.453 7.012 -1.327 1 93.88 36 ASN B N 1
ATOM 1616 C CA . ASN B 1 36 ? 19.5 6.863 -0.232 1 93.88 36 ASN B CA 1
ATOM 1617 C C . ASN B 1 36 ? 18.547 5.691 -0.471 1 93.88 36 ASN B C 1
ATOM 1619 O O . ASN B 1 36 ? 17.422 5.699 0.013 1 93.88 36 ASN B O 1
ATOM 1623 N N . ALA B 1 37 ? 18.922 4.848 -1.372 1 91.56 37 ALA B N 1
ATOM 1624 C CA . ALA B 1 37 ? 18.25 3.57 -1.5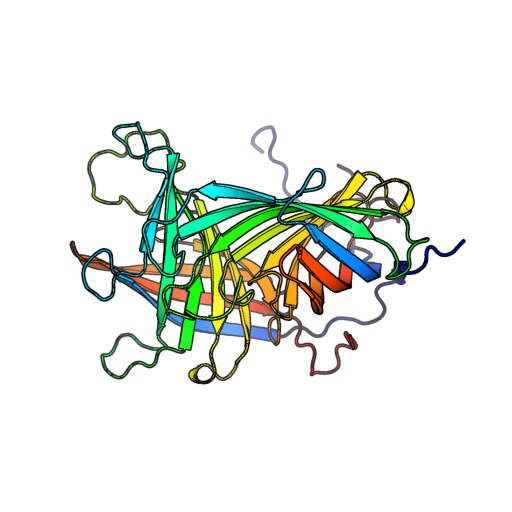87 1 91.56 37 ALA B CA 1
ATOM 1625 C C . ALA B 1 37 ? 19.25 2.475 -1.94 1 91.56 37 ALA B C 1
ATOM 1627 O O . ALA B 1 37 ? 20.328 2.756 -2.459 1 91.56 37 ALA B O 1
ATOM 1628 N N . THR B 1 38 ? 18.953 1.271 -1.574 1 92.31 38 THR B N 1
ATOM 1629 C CA . THR B 1 38 ? 19.797 0.121 -1.907 1 92.31 38 THR B CA 1
ATOM 1630 C C . THR B 1 38 ? 18.938 -1.088 -2.258 1 92.31 38 THR B C 1
ATOM 1632 O O . THR B 1 38 ? 17.844 -1.258 -1.714 1 92.31 38 THR B O 1
ATOM 1635 N N . THR B 1 39 ? 19.438 -1.845 -3.176 1 91.62 39 THR B N 1
ATOM 1636 C CA . THR B 1 39 ? 18.75 -3.086 -3.516 1 91.62 39 THR B CA 1
ATOM 1637 C C . THR B 1 39 ? 19.094 -4.184 -2.512 1 91.62 39 THR B C 1
ATOM 1639 O O . THR B 1 39 ? 20.25 -4.598 -2.402 1 91.62 39 THR B O 1
ATOM 1642 N N . ALA B 1 40 ? 18.156 -4.617 -1.762 1 92.44 40 ALA B N 1
ATOM 1643 C CA . ALA B 1 40 ? 18.359 -5.668 -0.769 1 92.44 40 ALA B CA 1
ATOM 1644 C C . ALA B 1 40 ? 18.281 -7.051 -1.41 1 92.44 40 ALA B C 1
ATOM 1646 O O . ALA B 1 40 ? 18.984 -7.977 -0.999 1 92.44 40 ALA B O 1
ATOM 1647 N N . VAL B 1 41 ? 17.359 -7.203 -2.336 1 93.88 41 VAL B N 1
ATOM 1648 C CA . VAL B 1 41 ? 17.188 -8.445 -3.08 1 93.88 41 VAL B CA 1
ATOM 1649 C C . VAL B 1 41 ? 17.234 -8.164 -4.578 1 93.88 41 VAL B C 1
ATOM 1651 O O . VAL B 1 41 ? 16.406 -7.402 -5.102 1 93.88 41 VAL B O 1
ATOM 1654 N N . HIS B 1 42 ? 18.156 -8.82 -5.258 1 92.5 42 HIS B N 1
ATOM 1655 C CA . HIS B 1 42 ? 18.266 -8.688 -6.707 1 92.5 42 HIS B CA 1
ATOM 1656 C C . HIS B 1 42 ? 17.438 -9.758 -7.418 1 92.5 42 HIS B C 1
ATOM 1658 O O . HIS B 1 42 ? 17.438 -10.922 -7.004 1 92.5 42 HIS B O 1
ATOM 1664 N N . SER B 1 43 ? 16.797 -9.25 -8.414 1 89.19 43 SER B N 1
ATOM 1665 C CA . SER B 1 43 ? 15.953 -10.164 -9.188 1 89.19 43 SER B CA 1
ATOM 1666 C C . SER B 1 43 ? 16.797 -11.039 -10.109 1 89.19 43 SER B C 1
ATOM 1668 O O . SER B 1 43 ? 17.828 -10.602 -10.625 1 89.19 43 SER B O 1
ATOM 1670 N N . LYS B 1 44 ? 16.281 -12.258 -10.359 1 86.12 44 LYS B N 1
ATOM 1671 C CA . LYS B 1 44 ? 16.875 -13.156 -11.344 1 86.12 44 LYS B CA 1
ATOM 1672 C C . LYS B 1 44 ? 16.219 -12.984 -12.711 1 86.12 44 LYS B C 1
ATOM 1674 O O . LYS B 1 44 ? 16.656 -13.586 -13.695 1 86.12 44 LYS B O 1
ATOM 1679 N N . HIS B 1 45 ? 15.18 -12.18 -12.742 1 83.44 45 HIS B N 1
ATOM 1680 C CA . HIS B 1 45 ? 14.422 -11.969 -13.977 1 83.44 45 HIS B CA 1
ATOM 1681 C C . HIS B 1 45 ? 14.891 -10.711 -14.695 1 83.44 45 HIS B C 1
ATOM 1683 O O . HIS B 1 45 ? 15.32 -9.742 -14.055 1 83.44 45 HIS B O 1
ATOM 1689 N N . HIS B 1 46 ? 14.711 -10.688 -15.969 1 77.5 46 HIS B N 1
ATOM 1690 C CA . HIS B 1 46 ? 15.18 -9.562 -16.781 1 77.5 46 HIS B CA 1
ATOM 1691 C C . HIS B 1 46 ? 14.336 -8.32 -16.531 1 77.5 46 HIS B C 1
ATOM 1693 O O . HIS B 1 46 ? 14.82 -7.195 -16.688 1 77.5 46 HIS B O 1
ATOM 1699 N N . ASN B 1 47 ? 13.102 -8.508 -16.094 1 78.56 47 ASN B N 1
ATOM 1700 C CA . ASN B 1 47 ? 12.227 -7.363 -15.883 1 78.56 47 ASN B CA 1
ATOM 1701 C C . ASN B 1 47 ? 12.266 -6.895 -14.43 1 78.56 47 ASN B C 1
ATOM 1703 O O . ASN B 1 47 ? 11.406 -6.125 -14 1 78.56 47 ASN B O 1
ATOM 1707 N N . SER B 1 48 ? 13.164 -7.402 -13.648 1 85.31 48 SER B N 1
ATOM 1708 C CA . SER B 1 48 ? 13.398 -7.004 -12.266 1 85.31 48 SER B CA 1
ATOM 1709 C C . SER B 1 48 ? 12.281 -7.496 -11.352 1 85.31 48 SER B C 1
ATOM 1711 O O . SER B 1 48 ? 12.156 -7.047 -10.211 1 85.31 48 SER B O 1
ATOM 1713 N N . PHE B 1 49 ? 11.469 -8.359 -11.906 1 87.06 49 PHE B N 1
ATOM 1714 C CA . PHE B 1 49 ? 10.422 -8.945 -11.078 1 87.06 49 PHE B CA 1
ATOM 1715 C C . PHE B 1 49 ? 11.023 -9.625 -9.852 1 87.06 49 PHE B C 1
ATOM 1717 O O . PHE B 1 49 ? 11.93 -10.453 -9.977 1 87.06 49 PHE B O 1
ATOM 1724 N N . GLY B 1 50 ? 10.508 -9.141 -8.672 1 90.38 50 GLY B N 1
ATOM 1725 C CA . GLY B 1 50 ? 10.977 -9.75 -7.438 1 90.38 50 GLY B CA 1
ATOM 1726 C C . GLY B 1 50 ? 12.062 -8.938 -6.75 1 90.38 50 GLY B C 1
ATOM 1727 O O . GLY B 1 50 ? 12.492 -9.273 -5.648 1 90.38 50 GLY B O 1
ATOM 1728 N N . GLN B 1 51 ? 12.492 -7.941 -7.383 1 92.06 51 GLN B N 1
ATOM 1729 C CA . GLN B 1 51 ? 13.492 -7.074 -6.77 1 92.06 51 GLN B CA 1
ATOM 1730 C C . GLN B 1 51 ? 12.898 -6.309 -5.59 1 92.06 51 GLN B C 1
ATOM 1732 O O . GLN B 1 51 ? 11.773 -5.812 -5.664 1 92.06 51 GLN B O 1
ATOM 1737 N N . ILE B 1 52 ? 13.664 -6.234 -4.512 1 92.12 52 ILE B N 1
ATOM 1738 C CA . ILE B 1 52 ? 13.258 -5.488 -3.324 1 92.12 52 ILE B CA 1
ATOM 1739 C C . ILE B 1 52 ? 14.336 -4.465 -2.965 1 92.12 52 ILE B C 1
ATOM 1741 O O . ILE B 1 52 ? 15.508 -4.805 -2.848 1 92.12 52 ILE B O 1
ATOM 1745 N N . ALA B 1 53 ? 13.906 -3.262 -2.867 1 91.81 53 ALA B N 1
ATOM 1746 C CA . ALA B 1 53 ? 14.812 -2.191 -2.443 1 91.81 53 ALA B CA 1
ATOM 1747 C C . ALA B 1 53 ? 14.344 -1.574 -1.127 1 91.81 53 ALA B C 1
ATOM 1749 O O . ALA B 1 53 ? 13.172 -1.659 -0.773 1 91.81 53 ALA B O 1
ATOM 1750 N N . VAL B 1 54 ? 15.312 -1.045 -0.42 1 93.88 54 VAL B N 1
ATOM 1751 C CA . VAL B 1 54 ? 15.07 -0.314 0.82 1 93.88 54 VAL B CA 1
ATOM 1752 C C . VAL B 1 54 ? 15.438 1.156 0.632 1 93.88 54 VAL B C 1
ATOM 1754 O O . VAL B 1 54 ? 16.453 1.478 0.004 1 93.88 54 VAL B O 1
ATOM 1757 N N . ASN B 1 55 ? 14.594 1.989 1.155 1 93.38 55 ASN B N 1
ATOM 1758 C CA . ASN B 1 55 ? 14.812 3.41 0.896 1 93.38 55 ASN B CA 1
ATOM 1759 C C . ASN B 1 55 ? 14.844 4.219 2.191 1 93.38 55 ASN B C 1
ATOM 1761 O O . ASN B 1 55 ? 14.227 3.826 3.186 1 93.38 55 ASN B O 1
ATOM 1765 N N . ASP B 1 56 ? 15.523 5.266 2.193 1 96.12 56 ASP B N 1
ATOM 1766 C CA . ASP B 1 56 ? 15.547 6.363 3.154 1 96.12 56 ASP B CA 1
ATOM 1767 C C . ASP B 1 56 ? 15.531 7.715 2.445 1 96.12 56 ASP B C 1
ATOM 1769 O O . ASP B 1 56 ? 16.547 8.406 2.387 1 96.12 56 ASP B O 1
ATOM 1773 N N . TRP B 1 57 ? 14.367 8.203 2.027 1 95.06 57 TRP B N 1
ATOM 1774 C CA . TRP B 1 57 ? 14.219 9.383 1.176 1 95.06 57 TRP B CA 1
ATOM 1775 C C . TRP B 1 57 ? 14.039 10.641 2.014 1 95.06 57 TRP B C 1
ATOM 1777 O O . TRP B 1 57 ? 13.109 10.734 2.814 1 95.06 57 TRP B O 1
ATOM 1787 N N . PRO B 1 58 ? 14.898 11.57 1.821 1 95.75 58 PRO B N 1
ATOM 1788 C CA . PRO B 1 58 ? 14.609 12.859 2.453 1 95.75 58 PRO B CA 1
ATOM 1789 C C . PRO B 1 58 ? 13.406 13.562 1.831 1 95.75 58 PRO B C 1
ATOM 1791 O O . PRO B 1 58 ? 13.195 13.484 0.617 1 95.75 58 PRO B O 1
ATOM 1794 N N . ILE B 1 59 ? 12.656 14.211 2.662 1 96.25 59 ILE B N 1
ATOM 1795 C CA . ILE B 1 59 ? 11.484 14.977 2.244 1 96.25 59 ILE B CA 1
ATOM 1796 C C . ILE B 1 59 ? 11.641 16.438 2.65 1 96.25 59 ILE B C 1
ATOM 1798 O O . ILE B 1 59 ? 11.938 16.734 3.809 1 96.25 59 ILE B O 1
ATOM 1802 N N . PHE B 1 60 ? 11.352 17.312 1.69 1 95.62 60 PHE B N 1
ATOM 1803 C CA . PHE B 1 60 ? 11.586 18.734 1.87 1 95.62 60 PHE B CA 1
ATOM 1804 C C . PHE B 1 60 ? 10.273 19.516 1.836 1 95.62 60 PHE B C 1
ATOM 1806 O O . PHE B 1 60 ? 9.297 19.062 1.236 1 95.62 60 PHE B O 1
ATOM 1813 N N . ASP B 1 61 ? 10.289 20.703 2.393 1 95.31 61 ASP B N 1
ATOM 1814 C CA . ASP B 1 61 ? 9.086 21.516 2.438 1 95.31 61 ASP B CA 1
ATOM 1815 C C . ASP B 1 61 ? 9 22.438 1.22 1 95.31 61 ASP B C 1
ATOM 1817 O O . ASP B 1 61 ? 8.117 23.297 1.141 1 95.31 61 ASP B O 1
ATOM 1821 N N . GLY B 1 62 ? 9.906 22.328 0.249 1 90.31 62 GLY B N 1
ATOM 1822 C CA . GLY B 1 62 ? 9.883 23.125 -0.971 1 90.31 62 GLY B CA 1
ATOM 1823 C C . GLY B 1 62 ? 10.812 22.594 -2.045 1 90.31 62 GLY B C 1
ATOM 1824 O O . GLY B 1 62 ? 11.633 21.703 -1.781 1 90.31 62 GLY B O 1
ATOM 1825 N N . PRO B 1 63 ? 10.633 23.109 -3.25 1 85.19 63 PRO B N 1
ATOM 1826 C CA . PRO B 1 63 ? 11.453 22.641 -4.375 1 85.19 63 PRO B CA 1
ATOM 1827 C C . PRO B 1 63 ? 12.797 23.375 -4.457 1 85.19 63 PRO B C 1
ATOM 1829 O O . PRO B 1 63 ? 13.695 22.938 -5.188 1 85.19 63 PRO B O 1
ATOM 1832 N N . GLY B 1 64 ? 13.016 24.438 -3.695 1 81.25 64 GLY B N 1
ATOM 1833 C CA . GLY B 1 64 ? 14.164 25.312 -3.848 1 81.25 64 GLY B CA 1
ATOM 1834 C C . GLY B 1 64 ? 15.367 24.859 -3.049 1 81.25 64 GLY B C 1
ATOM 1835 O O . GLY B 1 64 ? 15.266 23.953 -2.227 1 81.25 64 GLY B O 1
ATOM 1836 N N . PRO B 1 65 ? 16.484 25.453 -3.342 1 81.62 65 PRO B N 1
ATOM 1837 C CA . PRO B 1 65 ? 17.719 25.109 -2.648 1 81.62 65 PRO B CA 1
ATOM 1838 C C . PRO B 1 65 ? 17.688 25.453 -1.162 1 81.62 65 PRO B C 1
ATOM 1840 O O . PRO B 1 65 ? 18.469 24.906 -0.375 1 81.62 65 PRO B O 1
ATOM 1843 N N . CYS B 1 66 ? 16.781 26.406 -0.761 1 88.75 66 CYS B N 1
ATOM 1844 C CA . CYS B 1 66 ? 16.703 26.797 0.642 1 88.75 66 CYS B CA 1
ATOM 1845 C C . CYS B 1 66 ? 15.68 25.938 1.385 1 88.75 66 CYS B C 1
ATOM 1847 O O . CYS B 1 66 ? 15.383 26.188 2.555 1 88.75 66 CYS B O 1
ATOM 1849 N N . ALA B 1 67 ? 15.227 24.938 0.702 1 91.06 67 ALA B N 1
ATOM 1850 C CA . ALA B 1 67 ? 14.242 24.062 1.339 1 91.06 67 ALA B CA 1
ATOM 1851 C C . ALA B 1 67 ? 14.875 23.281 2.482 1 91.06 67 ALA B C 1
ATOM 1853 O O . ALA B 1 67 ? 16.062 22.938 2.428 1 91.06 67 ALA B O 1
ATOM 1854 N N . LYS B 1 68 ? 14.109 23.078 3.545 1 94 68 LYS B N 1
ATOM 1855 C CA . LYS B 1 68 ? 14.562 22.297 4.695 1 94 68 LYS B CA 1
ATOM 1856 C C . LYS B 1 68 ? 14.023 20.875 4.633 1 94 68 LYS B C 1
ATOM 1858 O O . LYS B 1 68 ? 12.906 20.641 4.176 1 94 68 LYS B O 1
ATOM 1863 N N . THR B 1 69 ? 14.875 19.938 5.125 1 95.44 69 THR B N 1
ATOM 1864 C CA . THR B 1 69 ? 14.391 18.578 5.332 1 95.44 69 THR B CA 1
ATOM 1865 C C . THR B 1 69 ? 13.398 18.531 6.488 1 95.44 69 THR B C 1
ATOM 1867 O O . THR B 1 69 ? 13.727 18.922 7.609 1 95.44 69 THR B O 1
ATOM 1870 N N . VAL B 1 70 ? 12.211 18.047 6.262 1 97.25 70 VAL B N 1
ATOM 1871 C CA . VAL B 1 70 ? 11.164 18.094 7.281 1 97.25 70 VAL B CA 1
ATOM 1872 C C . VAL B 1 70 ? 10.742 16.672 7.652 1 97.25 70 VAL B C 1
ATOM 1874 O O . VAL B 1 70 ? 10.062 16.469 8.664 1 97.25 70 VAL B O 1
ATOM 1877 N N . ALA B 1 71 ? 11.109 15.711 6.871 1 97.88 71 ALA B N 1
ATOM 1878 C CA . ALA B 1 71 ? 10.75 14.32 7.121 1 97.88 71 ALA B CA 1
ATOM 1879 C C . ALA B 1 71 ? 11.641 13.375 6.324 1 97.88 71 ALA B C 1
ATOM 1881 O O . ALA B 1 71 ? 12.484 13.812 5.543 1 97.88 71 ALA B O 1
ATOM 1882 N N . ARG B 1 72 ? 11.484 12.109 6.602 1 97.62 72 ARG B N 1
ATOM 1883 C CA . ARG B 1 72 ? 12.133 11.039 5.848 1 97.62 72 ARG B CA 1
ATOM 1884 C C . ARG B 1 72 ? 11.148 9.922 5.527 1 97.62 72 ARG B C 1
ATOM 1886 O O . ARG B 1 72 ? 10.328 9.547 6.367 1 97.62 72 ARG B O 1
ATOM 1893 N N . GLY B 1 73 ? 11.18 9.461 4.297 1 97 73 GLY B N 1
ATOM 1894 C CA . GLY B 1 73 ? 10.445 8.273 3.887 1 97 73 GLY B CA 1
ATOM 1895 C C . GLY B 1 73 ? 11.273 7.004 3.984 1 97 73 GLY B C 1
ATOM 1896 O O . GLY B 1 73 ? 12.203 6.801 3.199 1 97 73 GLY B O 1
ATOM 1897 N N . GLN B 1 74 ? 10.93 6.133 4.91 1 96.56 74 GLN B N 1
ATOM 1898 C CA . GLN B 1 74 ? 11.719 4.938 5.191 1 96.56 74 GLN B CA 1
ATOM 1899 C C . GLN B 1 74 ? 10.875 3.674 5.012 1 96.56 74 GLN B C 1
ATOM 1901 O O . GLN B 1 74 ? 9.82 3.531 5.629 1 96.56 74 GLN B O 1
ATOM 1906 N N . GLY B 1 75 ? 11.312 2.826 4.059 1 95.56 75 GLY B N 1
ATOM 1907 C CA . GLY B 1 75 ? 10.523 1.629 3.84 1 95.56 75 GLY B CA 1
ATOM 1908 C C . GLY B 1 75 ? 11.039 0.766 2.705 1 95.56 75 GLY B C 1
ATOM 1909 O O . GLY B 1 75 ? 12.25 0.615 2.541 1 95.56 75 GLY B O 1
ATOM 1910 N N . LEU B 1 76 ? 10.055 0.137 2.025 1 93.31 76 LEU B N 1
ATOM 1911 C CA . LEU B 1 76 ? 10.375 -0.854 1.003 1 93.31 76 LEU B CA 1
ATOM 1912 C C . LEU B 1 76 ? 9.742 -0.475 -0.333 1 93.31 76 LEU B C 1
ATOM 1914 O O . LEU B 1 76 ? 8.641 0.079 -0.37 1 93.31 76 LEU B O 1
ATOM 1918 N N . TYR B 1 77 ? 10.477 -0.83 -1.29 1 90.19 77 TYR B N 1
ATOM 1919 C CA . TYR B 1 77 ? 9.984 -0.829 -2.662 1 90.19 77 TYR B CA 1
ATOM 1920 C C . TYR B 1 77 ? 10.172 -2.195 -3.309 1 90.19 77 TYR B C 1
ATOM 1922 O O . TYR B 1 77 ? 11.281 -2.734 -3.33 1 90.19 77 TYR B O 1
ATOM 1930 N N . VAL B 1 78 ? 9.062 -2.707 -3.834 1 91.38 78 VAL B N 1
ATOM 1931 C CA . VAL B 1 78 ? 9.078 -4.059 -4.379 1 91.38 78 VAL B CA 1
ATOM 1932 C C . VAL B 1 78 ? 8.633 -4.035 -5.84 1 91.38 78 VAL B C 1
ATOM 1934 O O . VAL B 1 78 ? 7.598 -3.455 -6.168 1 91.38 78 VAL B O 1
ATOM 1937 N N . HIS B 1 79 ? 9.5 -4.621 -6.707 1 89.5 79 HIS B N 1
ATOM 1938 C CA . HIS B 1 79 ? 9.078 -4.828 -8.086 1 89.5 79 HIS B CA 1
ATOM 1939 C C . HIS B 1 79 ? 8.148 -6.023 -8.203 1 89.5 79 HIS B C 1
ATOM 1941 O O . HIS B 1 79 ? 8.594 -7.148 -8.438 1 89.5 79 HIS B O 1
ATOM 1947 N N . ALA B 1 80 ? 6.887 -5.707 -8.102 1 89.69 80 ALA B N 1
ATOM 1948 C CA . ALA B 1 80 ? 5.891 -6.773 -8.047 1 89.69 80 ALA B CA 1
ATOM 1949 C C . ALA B 1 80 ? 5.07 -6.832 -9.328 1 89.69 80 ALA B C 1
ATOM 1951 O O . ALA B 1 80 ? 3.857 -7.055 -9.289 1 89.69 80 ALA B O 1
ATOM 1952 N N . ALA B 1 81 ? 5.602 -6.555 -10.453 1 84.5 81 ALA B N 1
ATOM 1953 C CA . ALA B 1 81 ? 4.93 -6.656 -11.742 1 84.5 81 ALA B CA 1
ATOM 1954 C C . ALA B 1 81 ? 5.738 -7.512 -12.719 1 84.5 81 ALA B C 1
ATOM 1956 O O . ALA B 1 81 ? 6.941 -7.293 -12.891 1 84.5 81 ALA B O 1
ATOM 1957 N N . GLN B 1 82 ? 5.094 -8.57 -13.367 1 75.94 82 GLN B N 1
ATOM 1958 C CA . GLN B 1 82 ? 5.75 -9.414 -14.352 1 75.94 82 GLN B CA 1
ATOM 1959 C C . GLN B 1 82 ? 5.941 -8.68 -15.68 1 75.94 82 GLN B C 1
ATOM 1961 O O . GLN B 1 82 ? 6.871 -8.969 -16.422 1 75.94 82 GLN B O 1
ATOM 1966 N N . ALA B 1 83 ? 4.906 -8.227 -16.234 1 60.56 83 ALA B N 1
ATOM 1967 C CA . ALA B 1 83 ? 4.957 -7.68 -17.594 1 60.56 83 ALA B CA 1
ATOM 1968 C C . ALA B 1 83 ? 6.055 -6.625 -17.719 1 60.56 83 ALA B C 1
ATOM 1970 O O . ALA B 1 83 ? 6.371 -5.934 -16.734 1 60.56 83 ALA B O 1
ATOM 1971 N N . ASP B 1 84 ? 6.922 -7.047 -18.828 1 48.91 84 ASP B N 1
ATOM 1972 C CA . ASP B 1 84 ? 8.117 -6.379 -19.328 1 48.91 84 ASP B CA 1
ATOM 1973 C C . ASP B 1 84 ? 7.922 -4.867 -19.375 1 48.91 84 ASP B C 1
ATOM 1975 O O . ASP B 1 84 ? 7.316 -4.344 -20.312 1 48.91 84 ASP B O 1
ATOM 1979 N N . HIS B 1 85 ? 7.336 -4.34 -18.641 1 42.16 85 HIS B N 1
ATOM 1980 C CA . HIS B 1 85 ? 7.488 -2.965 -19.094 1 42.16 85 HIS B CA 1
ATOM 1981 C C . HIS B 1 85 ? 8.961 -2.58 -19.203 1 42.16 85 HIS B C 1
ATOM 1983 O O . HIS B 1 85 ? 9.609 -2.32 -18.188 1 42.16 85 HIS B O 1
ATOM 1989 N N . ALA B 1 86 ? 9.68 -3.457 -20.109 1 36.5 86 ALA B N 1
ATOM 1990 C CA . ALA B 1 86 ? 11.086 -3.348 -20.484 1 36.5 86 ALA B CA 1
ATOM 1991 C C . ALA B 1 86 ? 11.648 -1.977 -20.125 1 36.5 86 ALA B C 1
ATOM 1993 O O . ALA B 1 86 ? 12.734 -1.875 -19.547 1 36.5 86 ALA B O 1
ATOM 1994 N N . CYS B 1 87 ? 11.562 -1.279 -21.375 1 32.44 87 CYS B N 1
ATOM 1995 C CA . CYS B 1 87 ? 12.57 -0.263 -21.641 1 32.44 87 CYS B CA 1
ATOM 1996 C C . CYS B 1 87 ? 12.836 0.586 -20.406 1 32.44 87 CYS B C 1
ATOM 1998 O O . CYS B 1 87 ? 13.805 1.342 -20.359 1 32.44 87 CYS B O 1
ATOM 2000 N N . GLN B 1 88 ? 11.773 1.362 -20.094 1 31.78 88 GLN B N 1
ATOM 2001 C CA . GLN B 1 88 ? 12.211 2.617 -19.5 1 31.78 88 GLN B CA 1
ATOM 2002 C C . GLN B 1 88 ? 12.766 2.393 -18.094 1 31.78 88 GLN B C 1
ATOM 2004 O O . GLN B 1 88 ? 12.453 1.386 -17.453 1 31.78 88 GLN B O 1
ATOM 2009 N N . GLY B 1 89 ? 13.773 2.969 -17.703 1 33.84 89 GLY B N 1
ATOM 2010 C CA . GLY B 1 89 ? 14.273 3.184 -16.359 1 33.84 89 GLY B CA 1
ATOM 2011 C C . GLY B 1 89 ? 13.375 2.588 -15.289 1 33.84 89 GLY B C 1
ATOM 2012 O O . GLY B 1 89 ? 12.312 2.041 -15.594 1 33.84 89 GLY B O 1
ATOM 2013 N N . PHE B 1 90 ? 13.703 2.635 -14.07 1 37.81 90 PHE B N 1
ATOM 2014 C CA . PHE B 1 90 ? 12.719 2.441 -13.016 1 37.81 90 PHE B CA 1
ATOM 2015 C C . PHE B 1 90 ? 11.305 2.656 -13.547 1 37.81 90 PHE B C 1
ATOM 2017 O O . PHE B 1 90 ? 10.922 3.783 -13.867 1 37.81 90 PHE B O 1
ATOM 2024 N N . VAL B 1 91 ? 10.977 2.068 -14.555 1 39.34 91 VAL B N 1
ATOM 2025 C CA . VAL B 1 91 ? 9.578 2.367 -14.867 1 39.34 91 VAL B CA 1
ATOM 2026 C C . VAL B 1 91 ? 8.75 2.346 -13.586 1 39.34 91 VAL B C 1
ATOM 2028 O O . VAL B 1 91 ? 8.578 1.293 -12.961 1 39.34 91 VAL B O 1
ATOM 2031 N N . PRO B 1 92 ? 8.758 3.301 -12.883 1 43.94 92 PRO B N 1
ATOM 2032 C CA . PRO B 1 92 ? 8.203 3.686 -11.586 1 43.94 92 PRO B CA 1
ATOM 2033 C C . PRO B 1 92 ? 6.84 3.061 -11.312 1 43.94 92 PRO B C 1
ATOM 2035 O O . PRO B 1 92 ? 6.41 2.979 -10.156 1 43.94 92 PRO B O 1
ATOM 2038 N N . GLY B 1 93 ? 6.121 2.592 -12.383 1 46.84 93 GLY B N 1
ATOM 2039 C CA . GLY B 1 93 ? 4.691 2.457 -12.156 1 46.84 93 GLY B CA 1
ATOM 2040 C C . GLY B 1 93 ? 4.309 1.135 -11.523 1 46.84 93 GLY B C 1
ATOM 2041 O O . GLY B 1 93 ? 3.139 0.903 -11.211 1 46.84 93 GLY B O 1
ATOM 2042 N N . VAL B 1 94 ? 5.219 -0.055 -11.742 1 56.84 94 VAL B N 1
ATOM 2043 C CA . VAL B 1 94 ? 4.574 -1.312 -11.375 1 56.84 94 VAL B CA 1
ATOM 2044 C C . VAL B 1 94 ? 5.266 -1.917 -10.156 1 56.84 94 VAL B C 1
ATOM 2046 O O . VAL B 1 94 ? 6.461 -2.203 -10.195 1 56.84 94 VAL B O 1
ATOM 2049 N N . GLY B 1 95 ? 4.57 -1.632 -9.062 1 81.06 95 GLY B N 1
ATOM 2050 C CA . GLY B 1 95 ? 5.176 -2.244 -7.887 1 81.06 95 GLY B CA 1
ATOM 2051 C C . GLY B 1 95 ? 4.371 -2.023 -6.621 1 81.06 95 GLY B C 1
ATOM 2052 O O . GLY B 1 95 ? 3.16 -1.796 -6.68 1 81.06 95 GLY B O 1
ATOM 2053 N N . TYR B 1 96 ? 4.898 -2.412 -5.68 1 88.56 96 TYR B N 1
ATOM 2054 C CA . TYR B 1 96 ? 4.414 -2.285 -4.312 1 88.56 96 TYR B CA 1
ATOM 2055 C C . TYR B 1 96 ? 5.391 -1.479 -3.461 1 88.56 96 TYR B C 1
ATOM 2057 O O . TYR B 1 96 ? 6.598 -1.733 -3.48 1 88.56 96 TYR B O 1
ATOM 2065 N N . THR B 1 97 ? 4.832 -0.406 -2.867 1 92.81 97 THR B N 1
ATOM 2066 C CA . THR B 1 97 ? 5.625 0.403 -1.95 1 92.81 97 THR B CA 1
ATOM 2067 C C . THR B 1 97 ? 4.973 0.461 -0.573 1 92.81 97 THR B C 1
ATOM 2069 O O . THR B 1 97 ? 3.746 0.545 -0.466 1 92.81 97 THR B O 1
ATOM 2072 N N . SER B 1 98 ? 5.734 0.391 0.415 1 94.44 98 SER B N 1
ATOM 2073 C CA . SER B 1 98 ? 5.328 0.546 1.809 1 94.44 98 SER B CA 1
ATOM 2074 C C . SER B 1 98 ? 6.398 1.271 2.619 1 94.44 98 SER B C 1
ATOM 2076 O O . SER B 1 98 ? 7.527 0.789 2.74 1 94.44 98 SER B O 1
ATOM 2078 N N . PHE B 1 99 ? 5.965 2.504 3.182 1 95.25 99 PHE B N 1
ATOM 2079 C CA . PHE B 1 99 ? 6.98 3.238 3.93 1 95.25 99 PHE B CA 1
ATOM 2080 C C . PHE B 1 99 ? 6.332 4.168 4.949 1 95.25 99 PHE B C 1
ATOM 2082 O O . PHE B 1 99 ? 5.133 4.449 4.867 1 95.25 99 PHE B O 1
ATOM 2089 N N . THR B 1 100 ? 7.145 4.547 5.875 1 97.5 100 THR B N 1
ATOM 2090 C CA . THR B 1 100 ? 6.754 5.512 6.898 1 97.5 100 THR B CA 1
ATOM 2091 C C . THR B 1 100 ? 7.344 6.887 6.598 1 97.5 100 THR B C 1
ATOM 2093 O O . THR B 1 100 ? 8.523 7.004 6.242 1 97.5 100 THR B O 1
ATOM 2096 N N . ILE B 1 101 ? 6.512 7.844 6.629 1 97.94 101 ILE B N 1
ATOM 2097 C CA . ILE B 1 101 ? 7.008 9.219 6.664 1 97.94 101 ILE B CA 1
ATOM 2098 C C . ILE B 1 101 ? 7.188 9.664 8.117 1 97.94 101 ILE B C 1
ATOM 2100 O O . ILE B 1 101 ? 6.215 9.797 8.859 1 97.94 101 ILE B O 1
ATOM 2104 N N . LYS B 1 102 ? 8.438 9.914 8.453 1 98.06 102 LYS B N 1
ATOM 2105 C CA . LYS B 1 102 ? 8.766 10.328 9.812 1 98.06 102 LYS B CA 1
ATOM 2106 C C . LYS B 1 102 ? 9.117 11.812 9.867 1 98.06 102 LYS B C 1
ATOM 2108 O O . LYS B 1 102 ? 10.148 12.227 9.344 1 98.06 102 LYS B O 1
ATOM 2113 N N . PHE B 1 103 ? 8.344 12.555 10.555 1 96.94 103 PHE B N 1
ATOM 2114 C CA . PHE B 1 103 ? 8.508 14 10.586 1 96.94 103 PHE B CA 1
ATOM 2115 C C . PHE B 1 103 ? 9.492 14.414 11.672 1 96.94 103 PHE B C 1
ATOM 2117 O O . PHE B 1 103 ? 9.492 13.836 12.766 1 96.94 103 PHE B O 1
ATOM 2124 N N . ASN B 1 104 ? 10.281 15.375 11.305 1 96.62 104 ASN B N 1
ATOM 2125 C CA . ASN B 1 104 ? 11.266 15.852 12.273 1 96.62 104 ASN B CA 1
ATOM 2126 C C . ASN B 1 104 ? 10.82 17.156 12.922 1 96.62 104 ASN B C 1
ATOM 2128 O O . ASN B 1 104 ? 9.664 17.562 12.797 1 96.62 104 ASN B O 1
ATOM 2132 N N . HIS B 1 105 ? 11.766 17.828 13.578 1 94.81 105 HIS B N 1
ATOM 2133 C CA . HIS B 1 105 ? 11.453 19.031 14.328 1 94.81 105 HIS B CA 1
ATOM 2134 C C . HIS B 1 105 ? 11.102 20.188 13.398 1 94.81 105 HIS B C 1
ATOM 2136 O O . HIS B 1 105 ? 10.234 21 13.711 1 94.81 105 HIS B O 1
ATOM 2142 N N . GLU B 1 106 ? 11.703 20.219 12.273 1 93.5 106 GLU B N 1
ATOM 2143 C CA . GLU B 1 106 ? 11.492 21.312 11.336 1 93.5 106 GLU B CA 1
ATOM 2144 C C . GLU B 1 106 ? 10.07 21.312 10.781 1 93.5 106 GLU B C 1
ATOM 2146 O O . GLU B 1 106 ? 9.586 22.328 10.305 1 93.5 106 GLU B O 1
ATOM 2151 N N . SER B 1 107 ? 9.398 20.203 10.844 1 94.19 107 SER B N 1
ATOM 2152 C CA . SER B 1 107 ? 8.055 20.062 10.281 1 94.19 107 SER B CA 1
ATOM 2153 C C . SER B 1 107 ? 7.008 20.672 11.203 1 94.19 107 SER B C 1
ATOM 2155 O O . SER B 1 107 ? 5.891 20.969 10.773 1 94.19 107 SER B O 1
ATOM 2157 N N . GLY B 1 108 ? 7.355 20.766 12.508 1 92.88 108 GLY B N 1
ATOM 2158 C CA . GLY B 1 108 ? 6.371 21.172 13.5 1 92.88 108 GLY B CA 1
ATOM 2159 C C . GLY B 1 108 ? 5.609 20 14.086 1 92.88 108 GLY B C 1
ATOM 2160 O O . GLY B 1 108 ? 4.766 20.172 14.969 1 92.88 108 GLY B O 1
ATOM 2161 N N . PHE B 1 109 ? 5.949 18.781 13.594 1 93.25 109 PHE B N 1
ATOM 2162 C CA . PHE B 1 109 ? 5.324 17.562 14.094 1 93.25 109 PHE B CA 1
ATOM 2163 C C . PHE B 1 109 ? 6.375 16.516 14.469 1 93.25 109 PHE B C 1
ATOM 2165 O O . PHE B 1 109 ? 6.324 15.383 14 1 93.25 109 PHE B O 1
ATOM 2172 N N . PRO B 1 110 ? 7.238 16.891 15.344 1 93.5 110 PRO B N 1
ATOM 2173 C CA . PRO B 1 110 ? 8.359 15.992 15.625 1 93.5 110 PRO B CA 1
ATOM 2174 C C . PRO B 1 110 ? 7.906 14.633 16.172 1 93.5 110 PRO B C 1
ATOM 2176 O O . PRO B 1 110 ? 7.109 14.578 17.109 1 93.5 110 PRO B O 1
ATOM 2179 N N . GLY B 1 111 ? 8.477 13.57 15.617 1 92.69 111 GLY B N 1
ATOM 2180 C CA . GLY B 1 111 ? 8.234 12.219 16.078 1 92.69 111 GLY B CA 1
ATOM 2181 C C . GLY B 1 111 ? 6.957 11.617 15.516 1 92.69 111 GLY B C 1
ATOM 2182 O O . GLY B 1 111 ? 6.742 10.406 15.609 1 92.69 111 GLY B O 1
ATOM 2183 N N . SER B 1 112 ? 6.07 12.398 14.945 1 94.25 112 SER B N 1
ATOM 2184 C CA . SER B 1 112 ? 4.848 11.891 14.328 1 94.25 112 SER B CA 1
ATOM 2185 C C . SER B 1 112 ? 5.145 11.211 13 1 94.25 112 SER B C 1
ATOM 2187 O O . SER B 1 112 ? 6.129 11.539 12.336 1 94.25 112 SER B O 1
ATOM 2189 N N . THR B 1 113 ? 4.254 10.242 12.703 1 96.88 113 THR B N 1
ATOM 2190 C CA . THR B 1 113 ? 4.488 9.508 11.461 1 96.88 113 THR B CA 1
ATOM 2191 C C . THR B 1 113 ? 3.188 9.32 10.688 1 96.88 113 THR B C 1
ATOM 2193 O O . THR B 1 113 ? 2.102 9.375 11.273 1 96.88 113 THR B O 1
ATOM 2196 N N . LEU B 1 114 ? 3.355 9.203 9.43 1 97.5 114 LEU B N 1
ATOM 2197 C CA . LEU B 1 114 ? 2.334 8.664 8.539 1 97.5 114 LEU B CA 1
ATOM 2198 C C . LEU B 1 114 ? 2.812 7.379 7.875 1 97.5 114 LEU B C 1
ATOM 2200 O O . LEU B 1 114 ? 3.969 7.285 7.457 1 97.5 114 LEU B O 1
ATOM 2204 N N . TYR B 1 115 ? 1.97 6.406 7.797 1 97.38 115 TYR B N 1
ATOM 2205 C CA . TYR B 1 115 ? 2.271 5.18 7.062 1 97.38 115 TYR B CA 1
ATOM 2206 C C . TYR B 1 115 ? 1.634 5.203 5.68 1 97.38 115 TYR B C 1
ATOM 2208 O O . TYR B 1 115 ? 0.427 5.418 5.547 1 97.38 115 TYR B O 1
ATOM 2216 N N . VAL B 1 116 ? 2.459 5.016 4.68 1 96.31 116 VAL B N 1
ATOM 2217 C CA . VAL B 1 116 ? 2.021 5.137 3.291 1 96.31 116 VAL B CA 1
ATOM 2218 C C . VAL B 1 116 ? 2.248 3.814 2.561 1 96.31 116 VAL B C 1
ATOM 2220 O O . VAL B 1 116 ? 3.322 3.217 2.662 1 96.31 116 VAL B O 1
ATOM 2223 N N . MET B 1 117 ? 1.233 3.396 1.883 1 94 117 MET B N 1
ATOM 2224 C CA . MET B 1 117 ? 1.301 2.188 1.068 1 94 117 MET B CA 1
ATOM 2225 C C . MET B 1 117 ? 0.674 2.42 -0.303 1 94 117 MET B C 1
ATOM 2227 O O . MET B 1 117 ? -0.231 3.244 -0.445 1 94 117 MET B O 1
ATOM 2231 N N . GLY B 1 118 ? 1.182 1.647 -1.268 1 89 118 GLY B N 1
ATOM 2232 C CA . GLY B 1 118 ? 0.574 1.756 -2.584 1 89 118 GLY B CA 1
ATOM 2233 C C . GLY B 1 118 ? 1.453 1.209 -3.693 1 89 118 GLY B C 1
ATOM 2234 O O . GLY B 1 118 ? 2.273 0.319 -3.461 1 89 118 GLY B O 1
ATOM 2235 N N . ASP B 1 119 ? 1.025 1.697 -4.852 1 83.38 119 ASP B N 1
ATOM 2236 C CA . ASP B 1 119 ? 1.76 1.347 -6.062 1 83.38 119 ASP B CA 1
ATOM 2237 C C . ASP B 1 119 ? 3.131 2.02 -6.086 1 83.38 119 ASP B C 1
ATOM 2239 O O . ASP B 1 119 ? 3.578 2.564 -5.078 1 83.38 119 ASP B O 1
ATOM 2243 N N . ALA B 1 120 ? 3.717 1.945 -7.207 1 75.81 120 ALA B N 1
ATOM 2244 C CA . ALA B 1 120 ? 5.059 2.496 -7.375 1 75.81 120 ALA B CA 1
ATOM 2245 C C . ALA B 1 120 ? 5.102 3.965 -6.965 1 75.81 120 ALA B C 1
ATOM 2247 O O . ALA B 1 120 ? 4.082 4.656 -6.992 1 75.81 120 ALA B O 1
ATOM 2248 N N . VAL B 1 121 ? 6.27 4.398 -6.547 1 67.88 121 VAL B N 1
ATOM 2249 C CA . VAL B 1 121 ? 6.473 5.766 -6.082 1 67.88 121 VAL B CA 1
ATOM 2250 C C . VAL B 1 121 ? 6.168 6.75 -7.211 1 67.88 121 VAL B C 1
ATOM 2252 O O . VAL B 1 121 ? 5.754 7.883 -6.961 1 67.88 121 VAL B O 1
ATOM 2255 N N . THR B 1 122 ? 6.285 6.246 -8.367 1 66.62 122 THR B N 1
ATOM 2256 C CA . THR B 1 122 ? 6.051 7.129 -9.5 1 66.62 122 THR B CA 1
ATOM 2257 C C . THR B 1 122 ? 4.594 7.062 -9.945 1 66.62 122 THR B C 1
ATOM 2259 O O . THR B 1 122 ? 4.18 7.793 -10.852 1 66.62 122 THR B O 1
ATOM 2262 N N . ALA B 1 123 ? 3.885 6.164 -9.156 1 73.94 123 ALA B N 1
ATOM 2263 C CA . ALA B 1 123 ? 2.447 6.156 -9.414 1 73.94 123 ALA B CA 1
ATOM 2264 C C . ALA B 1 123 ? 1.792 7.441 -8.914 1 73.94 123 ALA B C 1
ATOM 2266 O O . ALA B 1 123 ? 2.352 8.148 -8.07 1 73.94 123 ALA B O 1
ATOM 2267 N N . HIS B 1 124 ? 0.622 7.66 -9.297 1 79.5 124 HIS B N 1
ATOM 2268 C CA . HIS B 1 124 ? -0.029 8.945 -9.07 1 79.5 124 HIS B CA 1
ATOM 2269 C C . HIS B 1 124 ? -0.498 9.078 -7.629 1 79.5 124 HIS B C 1
ATOM 2271 O O . HIS B 1 124 ? -0.555 10.188 -7.09 1 79.5 124 HIS B O 1
ATOM 2277 N N . GLU B 1 125 ? -0.882 7.898 -7.074 1 89 125 GLU B N 1
ATOM 2278 C CA . GLU B 1 125 ? -1.438 8.016 -5.73 1 89 125 GLU B CA 1
ATOM 2279 C C . GLU B 1 125 ? -0.987 6.855 -4.844 1 89 125 GLU B C 1
ATOM 2281 O O . GLU B 1 125 ? -0.736 5.754 -5.336 1 89 125 GLU B O 1
ATOM 2286 N N . SER B 1 126 ? -0.836 7.164 -3.623 1 93.12 126 SER B N 1
ATOM 2287 C CA . SER B 1 126 ? -0.683 6.184 -2.553 1 93.12 126 SER B CA 1
ATOM 2288 C C . SER B 1 126 ? -1.646 6.465 -1.403 1 93.12 126 SER B C 1
ATOM 2290 O O . SER B 1 126 ? -2.221 7.551 -1.32 1 93.12 126 SER B O 1
ATOM 2292 N N . ALA B 1 127 ? -1.82 5.496 -0.624 1 94.25 127 ALA B N 1
ATOM 2293 C CA . ALA B 1 127 ? -2.756 5.637 0.49 1 94.25 127 ALA B CA 1
ATOM 2294 C C . ALA B 1 127 ? -2.014 5.898 1.798 1 94.25 127 ALA B C 1
ATOM 2296 O O . ALA B 1 127 ? -0.967 5.301 2.057 1 94.25 127 ALA B O 1
ATOM 2297 N N . VAL B 1 128 ? -2.529 6.754 2.578 1 96.25 128 VAL B N 1
ATOM 2298 C CA . VAL B 1 128 ? -2.17 6.84 3.988 1 96.25 128 VAL B CA 1
ATOM 2299 C C . VAL B 1 128 ? -3.025 5.871 4.801 1 96.25 128 VAL B C 1
ATOM 2301 O O . VAL B 1 128 ? -4.25 6.012 4.859 1 96.25 128 VAL B O 1
ATOM 2304 N N . VAL B 1 129 ? -2.393 4.969 5.52 1 95.88 129 VAL B N 1
ATOM 2305 C CA . VAL B 1 129 ? -3.168 3.887 6.117 1 95.88 129 VAL B CA 1
ATOM 2306 C C . VAL B 1 129 ? -3.082 3.971 7.641 1 95.88 129 VAL B C 1
ATOM 2308 O O . VAL B 1 129 ? -3.719 3.186 8.352 1 95.88 129 VAL B O 1
ATOM 2311 N N . GLY B 1 130 ? -2.328 4.875 8.117 1 94.88 130 GLY B N 1
ATOM 2312 C CA . GLY B 1 130 ? -2.195 5.078 9.547 1 94.88 130 GLY B CA 1
ATOM 2313 C C . GLY B 1 130 ? -1.173 6.137 9.906 1 94.88 130 GLY B C 1
ATOM 2314 O O . GLY B 1 130 ? -0.579 6.758 9.031 1 94.88 130 GLY B O 1
ATOM 2315 N N . GLY B 1 131 ? -1.104 6.289 11.242 1 94.75 131 GLY B N 1
ATOM 2316 C CA . GLY B 1 131 ? -0.135 7.234 11.773 1 94.75 131 GLY B CA 1
ATOM 2317 C C . GLY B 1 131 ? -0.004 7.16 13.281 1 94.75 131 GLY B C 1
ATOM 2318 O O . GLY B 1 131 ? -0.805 6.504 13.953 1 94.75 131 GLY B O 1
ATOM 2319 N N . THR B 1 132 ? 1.085 7.77 13.711 1 93 132 THR B N 1
ATOM 2320 C CA . THR B 1 132 ? 1.337 7.836 15.148 1 93 132 THR B CA 1
ATOM 2321 C C . THR B 1 132 ? 1.583 9.273 15.586 1 93 132 THR B C 1
ATOM 2323 O O . THR B 1 132 ? 1.673 10.18 14.75 1 93 132 THR B O 1
ATOM 2326 N N . GLY B 1 133 ? 1.658 9.531 16.859 1 90.69 133 GLY B N 1
ATOM 2327 C CA . GLY B 1 133 ? 1.826 10.883 17.375 1 90.69 133 GLY B CA 1
ATOM 2328 C C . GLY B 1 133 ? 0.616 11.766 17.141 1 90.69 133 GLY B C 1
ATOM 2329 O O . GLY B 1 133 ? -0.509 11.383 17.469 1 90.69 133 GLY B O 1
ATOM 2330 N N . GLU B 1 134 ? 0.852 12.914 16.516 1 89.88 134 GLU B N 1
ATOM 2331 C CA . GLU B 1 134 ? -0.25 13.82 16.219 1 89.88 134 GLU B CA 1
ATOM 2332 C C . GLU B 1 134 ? -1.189 13.227 15.18 1 89.88 134 GLU B C 1
ATOM 2334 O O . GLU B 1 134 ? -2.354 13.625 15.086 1 89.88 134 GLU B O 1
ATOM 2339 N N . PHE B 1 135 ? -0.674 12.375 14.43 1 93.31 135 PHE B N 1
ATOM 2340 C CA . PHE B 1 135 ? -1.437 11.867 13.297 1 93.31 135 PHE B CA 1
ATOM 2341 C C . PHE B 1 135 ? -2.035 10.508 13.609 1 93.31 135 PHE B C 1
ATOM 2343 O O . PHE B 1 135 ? -2.129 9.648 12.734 1 93.31 135 PHE B O 1
ATOM 2350 N N . THR B 1 136 ? -2.396 10.266 14.852 1 90.81 136 THR B N 1
ATOM 2351 C CA . THR B 1 136 ? -3.029 9.016 15.266 1 90.81 136 THR B CA 1
ATOM 2352 C C . THR B 1 136 ? -4.27 8.734 14.422 1 90.81 136 THR B C 1
ATOM 2354 O O . THR B 1 136 ? -5.07 9.633 14.164 1 90.81 136 THR B O 1
ATOM 2357 N N . MET B 1 137 ? -4.348 7.406 13.875 1 89.44 137 MET B N 1
ATOM 2358 C CA . MET B 1 137 ? -5.473 6.891 13.102 1 89.44 137 MET B CA 1
ATOM 2359 C C . MET B 1 137 ? -5.625 7.652 11.789 1 89.44 137 MET B C 1
ATOM 2361 O O . MET B 1 137 ? -6.742 7.871 11.32 1 89.44 137 MET B O 1
ATOM 2365 N N . ALA B 1 138 ? -4.539 8.148 11.32 1 93.25 138 ALA B N 1
ATOM 2366 C CA . ALA B 1 138 ? -4.59 8.898 10.07 1 93.25 138 ALA B CA 1
ATOM 2367 C C . ALA B 1 138 ? -5.047 8.016 8.914 1 93.25 138 ALA B C 1
ATOM 2369 O O . ALA B 1 138 ? -4.656 6.848 8.828 1 93.25 138 ALA B O 1
ATOM 2370 N N . GLY B 1 139 ? -5.852 8.531 8.102 1 92.38 139 GLY B N 1
ATOM 2371 C CA . GLY B 1 139 ? -6.316 7.953 6.848 1 92.38 139 GLY B CA 1
ATOM 2372 C C . GLY B 1 139 ? -6.48 8.977 5.742 1 92.38 139 GLY B C 1
ATOM 2373 O O . GLY B 1 139 ? -7.043 10.055 5.965 1 92.38 139 GLY B O 1
ATOM 2374 N N . GLY B 1 140 ? -5.926 8.641 4.586 1 92.56 140 GLY B N 1
ATOM 2375 C CA . GLY B 1 140 ? -6.016 9.594 3.494 1 92.56 140 GLY B CA 1
ATOM 2376 C C . GLY B 1 140 ? -5.25 9.156 2.258 1 92.56 140 GLY B C 1
ATOM 2377 O O . GLY B 1 140 ? -5.168 7.961 1.961 1 92.56 140 GLY B O 1
ATOM 2378 N N . ILE B 1 141 ? -4.758 10.227 1.489 1 92 141 ILE B N 1
ATOM 2379 C CA . ILE B 1 141 ? -4.109 9.9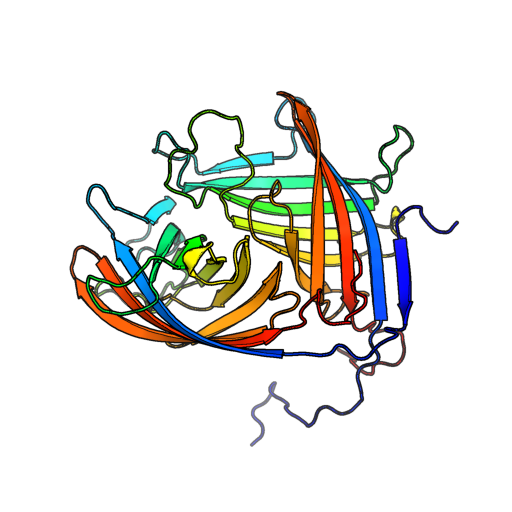45 0.211 1 92 141 ILE B CA 1
ATOM 2380 C C . ILE B 1 141 ? -2.885 10.844 0.049 1 92 141 ILE B C 1
ATOM 2382 O O . ILE B 1 141 ? -2.846 11.953 0.579 1 92 141 ILE B O 1
ATOM 2386 N N . VAL B 1 142 ? -1.985 10.25 -0.637 1 93.62 142 VAL B N 1
ATOM 2387 C CA . VAL B 1 142 ? -0.84 11.008 -1.137 1 93.62 142 VAL B CA 1
ATOM 2388 C C . VAL B 1 142 ? -0.888 11.062 -2.662 1 93.62 142 VAL B C 1
ATOM 2390 O O . VAL B 1 142 ? -0.799 10.039 -3.334 1 93.62 142 VAL B O 1
ATOM 2393 N N . LYS B 1 143 ? -1.026 12.219 -3.184 1 91.81 143 LYS B N 1
ATOM 2394 C CA . LYS B 1 143 ? -0.868 12.414 -4.621 1 91.81 143 LYS B CA 1
ATOM 2395 C C . LYS B 1 143 ? 0.582 12.734 -4.977 1 91.81 143 LYS B C 1
ATOM 2397 O O . LYS B 1 143 ? 1.205 13.594 -4.348 1 91.81 143 LYS B O 1
ATOM 2402 N N . LYS B 1 144 ? 0.976 12.078 -5.984 1 91.88 144 LYS B N 1
ATOM 2403 C CA . LYS B 1 144 ? 2.383 12.18 -6.363 1 91.88 144 LYS B CA 1
ATOM 2404 C C . LYS B 1 144 ? 2.533 12.641 -7.809 1 91.88 144 LYS B C 1
ATOM 2406 O O . LYS B 1 144 ? 1.771 12.227 -8.68 1 91.88 144 LYS B O 1
ATOM 2411 N N . SER B 1 145 ? 3.484 13.523 -7.965 1 89.38 145 SER B N 1
ATOM 2412 C CA . SER B 1 145 ? 3.861 13.953 -9.305 1 89.38 145 SER B CA 1
ATOM 2413 C C . SER B 1 145 ? 5.379 13.969 -9.477 1 89.38 145 SER B C 1
ATOM 2415 O O . SER B 1 145 ? 6.09 14.602 -8.695 1 89.38 145 SER B O 1
ATOM 2417 N N . GLN B 1 146 ? 5.766 13.258 -10.461 1 85.19 146 GLN B N 1
ATOM 2418 C CA . GLN B 1 146 ? 7.199 13.242 -10.742 1 85.19 146 GLN B CA 1
ATOM 2419 C C . GLN B 1 146 ? 7.652 14.57 -11.352 1 85.19 146 GLN B C 1
ATOM 2421 O O . GLN B 1 146 ? 7.098 15.016 -12.359 1 85.19 146 GLN B O 1
ATOM 2426 N N . LYS B 1 147 ? 8.578 15.234 -10.852 1 81.94 147 LYS B N 1
ATOM 2427 C CA . LYS B 1 147 ? 9.031 16.547 -11.32 1 81.94 147 LYS B CA 1
ATOM 2428 C C . LYS B 1 147 ? 10.344 16.422 -12.102 1 81.94 147 LYS B C 1
ATOM 2430 O O . LYS B 1 147 ? 10.539 17.109 -13.094 1 81.94 147 LYS B O 1
ATOM 2435 N N . GLU B 1 148 ? 11.266 15.789 -11.539 1 76.25 148 GLU B N 1
ATOM 2436 C CA . GLU B 1 148 ? 12.578 15.633 -12.172 1 76.25 148 GLU B CA 1
ATOM 2437 C C . GLU B 1 148 ? 13.031 14.18 -12.133 1 76.25 148 GLU B C 1
ATOM 2439 O O . GLU B 1 148 ? 12.766 13.461 -11.172 1 76.25 148 GLU B O 1
ATOM 2444 N N . THR B 1 149 ? 13.438 13.75 -13.344 1 68.94 149 THR B N 1
ATOM 2445 C CA . THR B 1 149 ? 14.047 12.422 -13.398 1 68.94 149 THR B CA 1
ATOM 2446 C C . THR B 1 149 ? 15.344 12.453 -14.203 1 68.94 149 THR B C 1
ATOM 2448 O O . THR B 1 149 ? 15.383 13.031 -15.297 1 68.94 149 THR B O 1
ATOM 2451 N N . ASN B 1 150 ? 16.422 12.086 -13.484 1 66.44 150 ASN B N 1
ATOM 2452 C CA . ASN B 1 150 ? 17.656 11.844 -14.211 1 66.44 150 ASN B CA 1
ATOM 2453 C C . ASN B 1 150 ? 18.297 10.523 -13.797 1 66.44 150 ASN B C 1
ATOM 2455 O O . ASN B 1 150 ? 17.703 9.742 -13.055 1 66.44 150 ASN B O 1
ATOM 2459 N N . CYS B 1 151 ? 19.359 10.258 -14.414 1 62.81 151 CYS B N 1
ATOM 2460 C CA . CYS B 1 151 ? 20.031 8.984 -14.188 1 62.81 151 CYS B CA 1
ATOM 2461 C C . CYS B 1 151 ? 20.453 8.836 -12.727 1 62.81 151 CYS B C 1
ATOM 2463 O O . CYS B 1 151 ? 20.609 7.719 -12.234 1 62.81 151 CYS B O 1
ATOM 2465 N N . SER B 1 152 ? 20.578 9.953 -12.031 1 69.69 152 SER B N 1
ATOM 2466 C CA . SER B 1 152 ? 21.125 9.898 -10.68 1 69.69 152 SER B CA 1
ATOM 2467 C C . SER B 1 152 ? 20.016 9.891 -9.633 1 69.69 152 SER B C 1
ATOM 2469 O O . SER B 1 152 ? 20.25 9.625 -8.461 1 69.69 152 SER B O 1
ATOM 2471 N N . GLY B 1 153 ? 18.75 10.227 -10.141 1 77.62 153 GLY B N 1
ATOM 2472 C CA . GLY B 1 153 ? 17.688 10.234 -9.148 1 77.62 153 GLY B CA 1
ATOM 2473 C C . GLY B 1 153 ? 16.406 10.906 -9.633 1 77.62 153 GLY B C 1
ATOM 2474 O O . GLY B 1 153 ? 16.266 11.164 -10.836 1 77.62 153 GLY B O 1
ATOM 2475 N N . TRP B 1 154 ? 15.422 10.898 -8.766 1 83.5 154 TRP B N 1
ATOM 2476 C CA . TRP B 1 154 ? 14.156 11.539 -9.086 1 83.5 154 TRP B CA 1
ATOM 2477 C C . TRP B 1 154 ? 13.648 12.367 -7.91 1 83.5 154 TRP B C 1
ATOM 2479 O O . TRP B 1 154 ? 14.07 12.156 -6.77 1 83.5 154 TRP B O 1
ATOM 2489 N N . ILE B 1 155 ? 12.867 13.383 -8.273 1 88.94 155 ILE B N 1
ATOM 2490 C CA . ILE B 1 155 ? 12.133 14.195 -7.312 1 88.94 155 ILE B CA 1
ATOM 2491 C C . ILE B 1 155 ? 10.633 14.016 -7.523 1 88.94 155 ILE B C 1
ATOM 2493 O O . ILE B 1 155 ? 10.141 14.102 -8.656 1 88.94 155 ILE B O 1
ATOM 2497 N N . VAL B 1 156 ? 9.961 13.734 -6.406 1 91.75 156 VAL B N 1
ATOM 2498 C CA . VAL B 1 156 ? 8.508 13.578 -6.461 1 91.75 156 VAL B CA 1
ATOM 2499 C C . VAL B 1 156 ? 7.844 14.625 -5.57 1 91.75 156 VAL B C 1
ATOM 2501 O O . VAL B 1 156 ? 8.227 14.797 -4.41 1 91.75 156 VAL B O 1
ATOM 2504 N N . GLU B 1 157 ? 6.922 15.312 -6.203 1 93.5 157 GLU B N 1
ATOM 2505 C CA . GLU B 1 157 ? 6.066 16.234 -5.457 1 93.5 157 GLU B CA 1
ATOM 2506 C C . GLU B 1 157 ? 4.922 15.492 -4.777 1 93.5 157 GLU B C 1
ATOM 2508 O O . GLU B 1 157 ? 4.246 14.672 -5.402 1 93.5 157 GLU B O 1
ATOM 2513 N N . LEU B 1 158 ? 4.754 15.805 -3.471 1 94.38 158 LEU B N 1
ATOM 2514 C CA . LEU B 1 158 ? 3.73 15.133 -2.678 1 94.38 158 LEU B CA 1
ATOM 2515 C C . LEU B 1 158 ? 2.648 16.109 -2.24 1 94.38 158 LEU B C 1
ATOM 2517 O O . LEU B 1 158 ? 2.951 17.156 -1.645 1 94.38 158 LEU B O 1
ATOM 2521 N N . HIS B 1 159 ? 1.44 15.758 -2.535 1 93.12 159 HIS B N 1
ATOM 2522 C CA . HIS B 1 159 ? 0.27 16.359 -1.91 1 93.12 159 HIS B CA 1
ATOM 2523 C C . HIS B 1 159 ? -0.448 15.367 -1.004 1 93.12 159 HIS B C 1
ATOM 2525 O O . HIS B 1 159 ? -1.068 14.422 -1.485 1 93.12 159 HIS B O 1
ATOM 2531 N N . ILE B 1 160 ? -0.335 15.641 0.277 1 94.38 160 ILE B N 1
ATOM 2532 C CA . ILE B 1 160 ? -0.907 14.711 1.246 1 94.38 160 ILE B CA 1
ATOM 2533 C C . ILE B 1 160 ? -2.191 15.297 1.826 1 94.38 160 ILE B C 1
ATOM 2535 O O . ILE B 1 160 ? -2.199 16.438 2.311 1 94.38 160 ILE B O 1
ATOM 2539 N N . HIS B 1 161 ? -3.209 14.578 1.743 1 91.81 161 HIS B N 1
ATOM 2540 C CA . HIS B 1 161 ? -4.496 14.898 2.35 1 91.81 161 HIS B CA 1
ATOM 2541 C C . HIS B 1 161 ? -4.992 13.75 3.223 1 91.81 161 HIS B C 1
ATOM 2543 O O . HIS B 1 161 ? -5.238 12.648 2.725 1 91.81 161 HIS B O 1
ATOM 2549 N N . ALA B 1 162 ? -5.133 14.062 4.516 1 92.5 162 ALA B N 1
ATOM 2550 C CA . ALA B 1 162 ? -5.527 12.984 5.422 1 92.5 162 ALA B CA 1
ATOM 2551 C C . ALA B 1 162 ? -6.348 13.531 6.59 1 92.5 162 ALA B C 1
ATOM 2553 O O . ALA B 1 162 ? -6.254 14.711 6.926 1 92.5 162 ALA B O 1
ATOM 2554 N N . ARG B 1 163 ? -7.129 12.672 7.129 1 90.31 163 ARG B N 1
ATOM 2555 C CA . ARG B 1 163 ? -7.793 12.922 8.406 1 90.31 163 ARG B CA 1
ATOM 2556 C C . ARG B 1 163 ? -7.102 12.164 9.539 1 90.31 163 ARG B C 1
ATOM 2558 O O . ARG B 1 163 ? -6.57 11.07 9.328 1 90.31 163 ARG B O 1
ATOM 2565 N N . TYR B 1 164 ? -7.121 12.797 10.641 1 89.69 164 TYR B N 1
ATOM 2566 C CA . TYR B 1 164 ? -6.469 12.195 11.797 1 89.69 164 TYR B CA 1
ATOM 2567 C C . TYR B 1 164 ? -7.148 12.625 13.094 1 89.69 164 TYR B C 1
ATOM 2569 O O . TYR B 1 164 ? -8.023 13.5 13.086 1 89.69 164 TYR B O 1
ATOM 2577 N N . THR B 1 165 ? -6.836 11.898 14.125 1 85.75 165 THR B N 1
ATOM 2578 C CA . THR B 1 165 ? -7.371 12.164 15.461 1 85.75 165 THR B CA 1
ATOM 2579 C C . THR B 1 165 ? -6.258 12.57 16.422 1 85.75 165 THR B C 1
ATOM 2581 O O . THR B 1 165 ? -5.566 11.711 16.969 1 85.75 165 THR B O 1
ATOM 2584 N N . PRO B 1 166 ? -6.195 13.922 16.516 1 79.25 166 PRO B N 1
ATOM 2585 C CA . PRO B 1 166 ? -5.121 14.344 17.422 1 79.25 166 PRO B CA 1
ATOM 2586 C C . PRO B 1 166 ? -5.348 13.891 18.859 1 79.25 166 PRO B C 1
ATOM 2588 O O . PRO B 1 166 ? -6.488 13.867 19.328 1 79.25 166 PRO B O 1
ATOM 2591 N N . MET B 1 167 ? -4.297 13.352 19.484 1 70.62 167 MET B N 1
ATOM 2592 C CA . MET B 1 167 ? -4.426 12.859 20.859 1 70.62 167 MET B CA 1
ATOM 2593 C C . MET B 1 167 ? -4.523 14.016 21.844 1 70.62 167 MET B C 1
ATOM 2595 O O . MET B 1 167 ? -5.105 13.867 22.922 1 70.62 167 MET B O 1
ATOM 2599 N N . LYS B 1 168 ? -4.016 15.102 21.609 1 66.31 168 LYS B N 1
ATOM 2600 C CA . LYS B 1 168 ? -3.959 16.203 22.578 1 66.31 168 LYS B CA 1
ATOM 2601 C C . LYS B 1 168 ? -5.227 17.047 22.531 1 66.31 168 LYS B C 1
ATOM 2603 O O . LYS B 1 168 ? -5.504 17.812 23.453 1 66.31 168 LYS B O 1
ATOM 2608 N N . HIS B 1 169 ? -6.055 16.984 21.547 1 59.41 169 HIS B N 1
ATOM 2609 C CA . HIS B 1 169 ? -7.125 17.969 21.406 1 59.41 169 HIS B CA 1
ATOM 2610 C C . HIS B 1 169 ? -8.453 17.438 21.922 1 59.41 169 HIS B C 1
ATOM 2612 O O . HIS B 1 169 ? -9.508 17.703 21.344 1 59.41 169 HIS B O 1
ATOM 2618 N N . GLY B 1 170 ? -8.461 16.781 23.094 1 58.66 170 GLY B N 1
ATOM 2619 C CA . GLY B 1 170 ? -9.734 16.422 23.688 1 58.66 170 GLY B CA 1
ATOM 2620 C C . GLY B 1 170 ? -10.156 14.992 23.375 1 58.66 170 GLY B C 1
ATOM 2621 O O . GLY B 1 170 ? -11.258 14.57 23.719 1 58.66 170 GLY B O 1
ATOM 2622 N N . ASN B 1 171 ? -9.586 14.484 22.375 1 59.06 171 ASN B N 1
ATOM 2623 C CA . ASN B 1 171 ? -9.883 13.07 22.203 1 59.06 171 ASN B CA 1
ATOM 2624 C C . ASN B 1 171 ? -9.266 12.227 23.312 1 59.06 171 ASN B C 1
ATOM 2626 O O . ASN B 1 171 ? -8.133 12.477 23.734 1 59.06 171 ASN B O 1
ATOM 2630 N N . ALA B 1 172 ? -10.086 11.82 24.234 1 53.66 172 ALA B N 1
ATOM 2631 C CA . ALA B 1 172 ? -9.664 10.992 25.359 1 53.66 172 ALA B CA 1
ATOM 2632 C C . ALA B 1 172 ? -9.016 9.703 24.891 1 53.66 172 ALA B C 1
ATOM 2634 O O . ALA B 1 172 ? -9.523 8.609 25.141 1 53.66 172 ALA B O 1
ATOM 2635 N N . TRP B 1 173 ? -8.469 9.664 23.781 1 54.28 173 TRP B N 1
ATOM 2636 C CA . TRP B 1 173 ? -7.789 8.398 23.516 1 54.28 173 TRP B CA 1
ATOM 2637 C C . TRP B 1 173 ? -6.527 8.273 24.359 1 54.28 173 TRP B C 1
ATOM 2639 O O . TRP B 1 173 ? -5.547 8.992 24.141 1 54.28 173 TRP B O 1
ATOM 2649 N N . SER B 1 174 ? -6.773 8.375 25.578 1 53.38 174 SER B N 1
ATOM 2650 C CA . SER B 1 174 ? -5.605 8.242 26.453 1 53.38 174 SER B CA 1
ATOM 2651 C C . SER B 1 174 ? -5.082 6.812 26.469 1 53.38 174 SER B C 1
ATOM 2653 O O . SER B 1 174 ? -5.863 5.859 26.5 1 53.38 174 SER B O 1
ATOM 2655 N N . LEU B 1 175 ? -3.82 6.648 25.875 1 50.44 175 LEU B N 1
ATOM 2656 C CA . LEU B 1 175 ? -3.102 5.391 26.047 1 50.44 175 LEU B CA 1
ATOM 2657 C C . LEU B 1 175 ? -2.717 5.176 27.5 1 50.44 175 LEU B C 1
ATOM 2659 O O . LEU B 1 175 ? -2.391 6.133 28.203 1 50.44 175 LEU B O 1
#

pLDDT: mean 82.41, std 16.21, range [31.78, 98.06]

Solvent-accessible surface area (backbone atoms only — not comparable to full-atom values): 17465 Å² total; per-residue (Å²): 123,83,56,64,33,65,46,75,44,71,52,79,69,82,76,59,68,44,76,49,80,47,66,36,28,37,44,45,29,67,50,72,97,67,40,30,49,40,76,49,37,79,39,90,43,95,68,37,35,64,18,28,32,23,26,35,23,49,22,20,64,40,94,54,93,84,41,48,72,23,31,33,38,17,22,40,38,32,29,72,38,78,74,66,74,57,79,60,61,88,60,45,50,58,24,42,26,42,32,34,38,40,26,31,70,78,57,77,42,58,75,15,29,39,31,37,38,36,42,12,82,58,24,54,51,33,35,30,54,15,11,21,63,61,30,22,47,16,42,38,38,33,39,36,41,75,75,46,78,56,97,50,29,37,33,33,39,35,39,34,43,34,38,20,36,38,46,85,74,74,35,78,63,71,124,125,82,56,86,94,60,84,85,75,76,84,80,68,82,76,57,47,27,30,38,44,33,42,34,28,38,43,45,27,65,50,74,96,67,39,31,49,48,76,78,30,80,40,92,42,94,60,35,36,29,19,30,30,39,39,52,24,49,22,20,40,41,94,53,92,84,42,48,71,23,30,35,38,42,38,41,40,31,27,18,35,70,76,60,70,61,79,58,65,85,56,37,60,53,24,23,28,42,32,34,38,41,26,31,70,76,58,76,42,56,77,17,28,38,32,36,39,36,40,13,82,60,25,53,47,28,12,25,54,23,31,35,62,61,30,23,72,16,35,18,35,33,38,36,41,77,75,44,78,56,96,51,29,38,34,33,36,35,41,35,42,34,36,20,35,36,48,82,75,74,29,79,66,72,129

Sequence (350 aa):
MPHHGFKTGPACTHLKEQELHFHLYMHHYSSGSNANATTAVHSKHHNSFGQIAVNDWPIFDGPGPCAKTVARGQGLYVHAAQADHACQGFVPGVGYTSFTIKFNHESGFPGSTLYVMGDAVTAHESAVVGGTGEFTMAGGIVKKSQKETNCSGWIVELHIHARYTPMKHGNAWSLMPHHGFKTGPACTHLKEQELHFHLYMHHYSSGSNANATTAVHSKHHNSFGQIAVNDWPIFDGPGPCAKTVARGQGLYVHAAQADHACQGFVPGVGYTSFTIKFNHESGFPGSTLYVMGDAVTAHESAVVGGTGEFTMAGGIVKKSQKETNCSGWIVELHIHARYTPMKHGNAWSL